Protein AF-A0AAU8JY39-F1 (afdb_monomer_lite)

Organism: NCBI:txid3156397

pLDDT: mean 91.07, std 7.2, range [52.91, 98.31]

Structure (mmCIF, N/CA/C/O backbone):
data_AF-A0AAU8JY39-F1
#
_entry.id   AF-A0AAU8JY39-F1
#
loop_
_atom_site.group_PDB
_atom_site.id
_atom_site.type_symbol
_atom_site.label_atom_id
_atom_site.label_alt_id
_atom_site.label_comp_id
_atom_site.label_asym_id
_atom_site.label_entity_id
_atom_site.label_seq_id
_atom_site.pdbx_PDB_ins_code
_atom_site.Cartn_x
_atom_site.Cartn_y
_atom_site.Cartn_z
_atom_site.occupancy
_atom_site.B_iso_or_equiv
_atom_site.auth_seq_id
_atom_site.auth_comp_id
_atom_site.auth_asym_id
_atom_site.auth_atom_id
_atom_site.pdbx_PDB_model_num
ATOM 1 N N . MET A 1 1 ? -4.883 10.719 -16.777 1.00 65.81 1 MET A N 1
ATOM 2 C CA . MET A 1 1 ? -5.348 9.674 -15.826 1.00 65.81 1 MET A CA 1
ATOM 3 C C . MET A 1 1 ? -4.694 8.407 -16.313 1.00 65.81 1 MET A C 1
ATOM 5 O O . MET A 1 1 ? -4.855 8.162 -17.505 1.00 65.81 1 MET A O 1
ATOM 9 N N . PRO A 1 2 ? -3.955 7.692 -15.456 1.00 85.19 2 PRO A N 1
ATOM 10 C CA . PRO A 1 2 ? -3.196 6.518 -15.873 1.00 85.19 2 PRO A CA 1
ATOM 11 C C . PRO A 1 2 ? -4.102 5.479 -16.537 1.00 85.19 2 PRO A C 1
ATOM 13 O O . PRO A 1 2 ? -5.294 5.390 -16.214 1.00 85.19 2 PRO A O 1
ATOM 16 N N . SER A 1 3 ? -3.555 4.718 -17.485 1.00 91.38 3 SER A N 1
ATOM 17 C CA . SER A 1 3 ? -4.284 3.590 -18.071 1.00 91.38 3 SER A CA 1
ATOM 18 C C . SER A 1 3 ? -4.545 2.487 -17.039 1.00 91.38 3 SER A C 1
ATOM 20 O O . SER A 1 3 ? -3.872 2.390 -16.016 1.00 91.38 3 SER A O 1
ATOM 22 N N . GLU A 1 4 ? -5.501 1.599 -17.324 1.00 90.50 4 GLU A N 1
ATOM 23 C CA . GLU A 1 4 ? -5.785 0.432 -16.471 1.00 90.50 4 GLU A CA 1
ATOM 24 C C . GLU A 1 4 ? -4.560 -0.484 -16.315 1.00 90.50 4 GLU A C 1
ATOM 26 O O . GLU A 1 4 ? -4.334 -1.052 -15.245 1.00 90.50 4 GLU A O 1
ATOM 31 N N . LEU A 1 5 ? -3.737 -0.601 -17.365 1.00 91.75 5 LEU A N 1
ATOM 32 C CA . LEU A 1 5 ? -2.491 -1.360 -17.306 1.00 91.75 5 LEU A CA 1
ATOM 33 C C . LEU A 1 5 ? -1.473 -0.670 -16.395 1.00 91.75 5 LEU A C 1
ATOM 35 O O . LEU A 1 5 ? -0.840 -1.355 -15.596 1.00 91.75 5 LEU A O 1
ATOM 39 N N . ALA A 1 6 ? -1.326 0.655 -16.484 1.00 90.38 6 ALA A N 1
ATOM 40 C CA . ALA A 1 6 ? -0.424 1.404 -15.616 1.00 90.38 6 ALA A CA 1
ATOM 41 C C . ALA A 1 6 ? -0.873 1.352 -14.147 1.00 90.38 6 ALA A C 1
ATOM 43 O O . ALA A 1 6 ? -0.052 1.098 -13.266 1.00 90.38 6 ALA A O 1
ATOM 44 N N . ASP A 1 7 ? -2.174 1.491 -13.882 1.00 88.88 7 ASP A N 1
ATOM 45 C CA . ASP A 1 7 ? -2.741 1.302 -12.543 1.00 88.88 7 ASP A CA 1
ATOM 46 C C . ASP A 1 7 ? -2.503 -0.127 -12.037 1.00 88.88 7 ASP A C 1
ATOM 48 O O . ASP A 1 7 ? -2.058 -0.327 -10.908 1.00 88.88 7 ASP A O 1
ATOM 52 N N . THR A 1 8 ? -2.710 -1.142 -12.877 1.00 90.00 8 THR A N 1
ATOM 53 C CA . THR A 1 8 ? -2.443 -2.535 -12.490 1.00 90.00 8 THR A CA 1
ATOM 54 C C . THR A 1 8 ? -0.964 -2.762 -12.201 1.00 90.00 8 THR A C 1
ATOM 56 O O . THR A 1 8 ? -0.627 -3.362 -11.183 1.00 90.00 8 THR A O 1
ATOM 59 N N . ALA A 1 9 ? -0.070 -2.255 -13.052 1.00 90.31 9 ALA A N 1
ATOM 60 C CA . ALA A 1 9 ? 1.374 -2.353 -12.872 1.00 90.31 9 ALA A CA 1
ATOM 61 C C . ALA A 1 9 ? 1.825 -1.709 -11.559 1.00 90.31 9 ALA A C 1
ATOM 63 O O . ALA A 1 9 ? 2.603 -2.312 -10.819 1.00 90.31 9 ALA A O 1
ATOM 64 N N . ARG A 1 10 ? 1.272 -0.533 -11.236 1.00 87.12 10 ARG A N 1
ATOM 65 C CA . ARG A 1 10 ? 1.530 0.178 -9.983 1.00 87.12 10 ARG A CA 1
ATOM 66 C C . ARG A 1 10 ? 1.262 -0.693 -8.758 1.00 87.12 10 ARG A C 1
ATOM 68 O O . ARG A 1 10 ? 2.073 -0.649 -7.837 1.00 87.12 10 ARG A O 1
ATOM 75 N N . TYR A 1 11 ? 0.172 -1.462 -8.735 1.00 81.81 11 TYR A N 1
ATOM 76 C CA . TYR A 1 11 ? -0.214 -2.278 -7.576 1.00 81.81 11 TYR A CA 1
ATOM 77 C C . TYR A 1 11 ? 0.363 -3.693 -7.586 1.00 81.81 11 TYR A C 1
ATOM 79 O O . TYR A 1 11 ? 0.617 -4.265 -6.528 1.00 81.81 11 TYR A O 1
ATOM 87 N N . ALA A 1 12 ? 0.542 -4.281 -8.765 1.00 86.38 12 ALA A N 1
ATOM 88 C CA . ALA A 1 12 ? 0.786 -5.710 -8.880 1.00 86.38 12 ALA A CA 1
ATOM 89 C C . ALA A 1 12 ? 2.270 -6.085 -8.957 1.00 86.38 12 ALA A C 1
ATOM 91 O O . ALA A 1 12 ? 2.579 -7.254 -8.718 1.00 86.38 12 ALA A O 1
ATOM 92 N N . ALA A 1 13 ? 3.179 -5.151 -9.266 1.00 87.56 13 ALA A N 1
ATOM 93 C CA . ALA A 1 13 ? 4.607 -5.439 -9.402 1.00 87.56 13 ALA A CA 1
ATOM 94 C C . ALA A 1 13 ? 5.514 -4.279 -8.952 1.00 87.56 13 ALA A C 1
ATOM 96 O O . ALA A 1 13 ? 5.225 -3.105 -9.179 1.00 87.56 13 ALA A O 1
ATOM 97 N N . ALA A 1 14 ? 6.674 -4.619 -8.389 1.00 89.38 14 ALA A N 1
ATOM 98 C CA . ALA A 1 14 ? 7.782 -3.688 -8.200 1.00 89.38 14 ALA A CA 1
ATOM 99 C C . ALA A 1 14 ? 8.641 -3.680 -9.475 1.00 89.38 14 ALA A C 1
ATOM 101 O O . ALA A 1 14 ? 9.547 -4.500 -9.627 1.00 89.38 14 ALA A O 1
ATOM 102 N N . LEU A 1 15 ? 8.320 -2.789 -10.419 1.00 91.81 15 LEU A N 1
ATOM 103 C CA . LEU A 1 15 ? 9.005 -2.713 -11.715 1.00 91.81 15 LEU A CA 1
ATOM 104 C C . LEU A 1 15 ? 10.457 -2.238 -11.587 1.00 91.81 15 LEU A C 1
ATOM 106 O O . LEU A 1 15 ? 10.775 -1.386 -10.748 1.00 91.81 15 LEU A O 1
ATOM 110 N N . GLU A 1 16 ? 11.307 -2.749 -12.472 1.00 93.19 16 GLU A N 1
ATOM 111 C CA . GLU A 1 16 ? 12.660 -2.266 -12.748 1.00 93.19 16 GLU A CA 1
ATOM 112 C C . GLU A 1 16 ? 12.687 -1.308 -13.959 1.00 93.19 16 GLU A C 1
ATOM 114 O O . GLU A 1 16 ? 11.785 -1.345 -14.803 1.00 93.19 16 GLU A O 1
ATOM 119 N N . PRO A 1 17 ? 13.723 -0.455 -14.104 1.00 94.69 17 PRO A N 1
ATOM 120 C CA . PRO A 1 17 ? 13.781 0.524 -15.193 1.00 94.69 17 PRO A CA 1
ATOM 121 C C . PRO A 1 17 ? 13.733 -0.108 -16.587 1.00 94.69 17 PRO A C 1
ATOM 123 O O . PRO A 1 17 ? 13.046 0.396 -17.470 1.00 94.69 17 PRO A O 1
ATOM 126 N N . ALA A 1 18 ? 14.432 -1.228 -16.778 1.00 95.44 18 ALA A N 1
ATOM 127 C CA . ALA A 1 18 ? 14.466 -1.929 -18.056 1.00 95.44 18 ALA A CA 1
ATOM 128 C C . ALA A 1 18 ? 13.117 -2.571 -18.416 1.00 95.44 18 ALA A C 1
ATOM 130 O O . ALA A 1 18 ? 12.745 -2.615 -19.585 1.00 95.44 18 ALA A O 1
ATOM 131 N N . GLU A 1 19 ? 12.367 -3.041 -17.417 1.00 96.31 19 GLU A N 1
ATOM 132 C CA . GLU A 1 19 ? 11.025 -3.591 -17.613 1.00 96.31 19 GLU A CA 1
ATOM 133 C C . GLU A 1 19 ? 10.064 -2.490 -18.062 1.00 96.31 19 GLU A C 1
ATOM 135 O O . GLU A 1 19 ? 9.316 -2.672 -19.021 1.00 96.31 19 GLU A O 1
ATOM 140 N N . LEU A 1 20 ? 10.129 -1.324 -17.417 1.00 96.00 20 LEU A N 1
ATOM 141 C CA . LEU A 1 20 ? 9.322 -0.164 -17.778 1.00 96.00 20 LEU A CA 1
ATOM 142 C C . LEU A 1 20 ? 9.659 0.351 -19.189 1.00 96.00 20 LEU A C 1
ATOM 144 O O . LEU A 1 20 ? 8.764 0.559 -20.008 1.00 96.00 20 LEU A O 1
ATOM 148 N N . ALA A 1 21 ? 10.952 0.477 -19.495 1.00 96.94 21 ALA A N 1
ATOM 149 C CA . ALA A 1 21 ? 11.445 0.876 -20.810 1.00 96.94 21 ALA A CA 1
ATOM 150 C C . ALA A 1 21 ? 11.029 -0.100 -21.922 1.00 96.94 21 ALA A C 1
ATOM 152 O O . ALA A 1 21 ? 10.650 0.326 -23.014 1.00 96.94 21 ALA A O 1
ATOM 153 N N . TRP A 1 22 ? 11.064 -1.407 -21.647 1.00 97.38 22 TRP A N 1
ATOM 154 C CA . TRP A 1 22 ? 10.620 -2.423 -22.598 1.00 97.38 22 TRP A CA 1
ATOM 155 C C . TRP A 1 22 ? 9.135 -2.272 -22.936 1.00 97.38 22 TRP A C 1
ATOM 157 O O . TRP A 1 22 ? 8.784 -2.281 -24.112 1.00 97.38 22 TRP A O 1
ATOM 167 N N . ALA A 1 23 ? 8.268 -2.064 -21.941 1.00 97.06 23 ALA A N 1
ATOM 168 C CA . ALA A 1 23 ? 6.835 -1.915 -22.192 1.00 97.06 23 ALA A CA 1
ATOM 169 C C . ALA A 1 23 ? 6.481 -0.660 -22.993 1.00 97.06 23 ALA A C 1
ATOM 171 O O . ALA A 1 23 ? 5.550 -0.702 -23.796 1.00 97.06 23 ALA A O 1
ATOM 172 N N . TYR A 1 24 ? 7.230 0.429 -22.820 1.00 97.56 24 TYR A N 1
ATOM 173 C CA . TYR A 1 24 ? 7.111 1.597 -23.690 1.00 97.56 24 TYR A CA 1
ATOM 174 C C . TYR A 1 24 ? 7.473 1.255 -25.145 1.00 97.56 24 TYR A C 1
ATOM 176 O O . TYR A 1 24 ? 6.699 1.523 -26.063 1.00 97.56 24 TYR A O 1
ATOM 184 N N . LEU A 1 25 ? 8.626 0.610 -25.364 1.00 97.00 25 LEU A N 1
ATOM 185 C CA . LEU A 1 25 ? 9.097 0.249 -26.708 1.00 97.00 25 LEU A CA 1
ATOM 186 C C . LEU A 1 25 ? 8.206 -0.790 -27.405 1.00 97.00 25 LEU A C 1
ATOM 188 O O . LEU A 1 25 ? 8.080 -0.757 -28.629 1.00 97.00 25 LEU A O 1
ATOM 192 N N . ASP A 1 26 ? 7.587 -1.690 -26.641 1.00 95.88 26 ASP A N 1
ATOM 193 C CA . ASP A 1 26 ? 6.619 -2.681 -27.130 1.00 95.88 26 ASP A CA 1
ATOM 194 C C . ASP A 1 26 ? 5.218 -2.072 -27.367 1.00 95.88 26 ASP A C 1
ATOM 196 O O . ASP A 1 26 ? 4.319 -2.728 -27.888 1.00 95.88 26 ASP A O 1
ATOM 200 N N . GLY A 1 27 ? 5.016 -0.795 -27.016 1.00 95.69 27 GLY A N 1
ATOM 201 C CA . GLY A 1 27 ? 3.749 -0.083 -27.195 1.00 95.69 27 GLY A CA 1
ATOM 202 C C . GLY A 1 27 ? 2.665 -0.469 -26.187 1.00 95.69 27 GLY A C 1
ATOM 203 O O . GLY A 1 27 ? 1.489 -0.186 -26.413 1.00 95.69 27 GLY A O 1
ATOM 204 N N . ARG A 1 28 ? 3.043 -1.119 -25.082 1.00 95.44 28 ARG A N 1
ATOM 205 C CA . ARG A 1 28 ? 2.137 -1.463 -23.979 1.00 95.44 28 ARG A CA 1
ATOM 206 C C . ARG A 1 28 ? 1.831 -0.262 -23.093 1.00 95.44 28 ARG A C 1
ATOM 208 O O . ARG A 1 28 ? 0.725 -0.166 -22.575 1.00 95.44 28 ARG A O 1
ATOM 215 N N . LEU A 1 29 ? 2.803 0.628 -22.922 1.00 97.12 29 LEU A N 1
ATOM 216 C CA . LEU A 1 29 ? 2.643 1.899 -22.223 1.00 97.12 29 LEU A CA 1
ATOM 217 C C . LEU A 1 29 ? 2.866 3.053 -23.193 1.00 97.12 29 LEU A C 1
ATOM 219 O O . LEU A 1 29 ? 3.724 2.976 -24.074 1.00 97.12 29 LEU A O 1
ATOM 223 N N . ASP A 1 30 ? 2.129 4.142 -22.999 1.00 97.06 30 ASP A N 1
ATOM 224 C CA . ASP A 1 30 ? 2.464 5.408 -23.637 1.00 97.06 30 ASP A CA 1
ATOM 225 C C . ASP A 1 30 ? 3.521 6.179 -22.823 1.00 97.06 30 ASP A C 1
ATOM 227 O O . ASP A 1 30 ? 4.019 5.718 -21.791 1.00 97.06 30 ASP A O 1
ATOM 231 N N . ALA A 1 31 ? 3.912 7.354 -23.318 1.00 96.62 31 ALA A N 1
ATOM 232 C CA . ALA A 1 31 ? 4.917 8.177 -22.656 1.00 96.62 31 ALA A CA 1
ATOM 233 C C . ALA A 1 31 ? 4.444 8.712 -21.291 1.00 96.62 31 ALA A C 1
ATOM 235 O O . ALA A 1 31 ? 5.253 8.770 -20.367 1.00 96.62 31 ALA A O 1
ATOM 236 N N . GLU A 1 32 ? 3.161 9.073 -21.153 1.00 96.31 32 GLU A N 1
ATOM 237 C CA . GLU A 1 32 ? 2.603 9.618 -19.906 1.00 96.31 32 GLU A CA 1
ATOM 238 C C . GLU A 1 32 ? 2.620 8.544 -18.813 1.00 96.31 32 GLU A C 1
ATOM 240 O O . GLU A 1 32 ? 3.161 8.778 -17.732 1.00 96.31 32 GLU A O 1
ATOM 245 N N . ASP A 1 33 ? 2.119 7.345 -19.117 1.00 96.81 33 ASP A N 1
ATOM 246 C CA . ASP A 1 33 ? 2.111 6.209 -18.195 1.00 96.81 33 ASP A CA 1
ATOM 247 C C . ASP A 1 33 ? 3.532 5.776 -17.811 1.00 96.81 33 ASP A C 1
ATOM 249 O O . ASP A 1 33 ? 3.807 5.487 -16.644 1.00 96.81 33 ASP A O 1
ATOM 253 N N . THR A 1 34 ? 4.457 5.763 -18.776 1.00 97.12 34 THR A N 1
ATOM 254 C CA . THR A 1 34 ? 5.865 5.410 -18.541 1.00 97.12 34 THR A CA 1
ATOM 255 C C . THR A 1 34 ? 6.522 6.398 -17.580 1.00 97.12 34 THR A C 1
ATOM 257 O O . THR A 1 34 ? 7.127 5.993 -16.588 1.00 97.12 34 THR A O 1
ATOM 260 N N . GLN A 1 35 ? 6.381 7.701 -17.830 1.00 96.25 35 GLN A N 1
ATOM 261 C CA . GLN A 1 35 ? 6.953 8.742 -16.972 1.00 96.25 35 GLN A CA 1
ATOM 262 C C . GLN A 1 35 ? 6.311 8.752 -15.586 1.00 96.25 35 GLN A C 1
ATOM 264 O O . GLN A 1 35 ? 7.005 8.904 -14.580 1.00 96.25 35 GLN A O 1
ATOM 269 N N . TRP A 1 36 ? 4.998 8.535 -15.516 1.00 95.00 36 TRP A N 1
ATOM 270 C CA . TRP A 1 36 ? 4.270 8.454 -14.257 1.00 95.00 36 TRP A CA 1
ATOM 271 C C . TRP A 1 36 ? 4.707 7.257 -13.406 1.00 95.00 36 TRP A C 1
ATOM 273 O O . TRP A 1 36 ? 5.005 7.423 -12.223 1.00 95.00 36 TRP A O 1
ATOM 283 N N . LEU A 1 37 ? 4.823 6.063 -13.993 1.00 94.31 37 LEU A N 1
ATOM 284 C CA . LEU A 1 37 ? 5.343 4.889 -13.287 1.00 94.31 37 LEU A CA 1
ATOM 285 C C . LEU A 1 37 ? 6.808 5.079 -12.876 1.00 94.31 37 LEU A C 1
ATOM 287 O O . LEU A 1 37 ? 7.179 4.686 -11.770 1.00 94.31 37 LEU A O 1
ATOM 291 N N . ALA A 1 38 ? 7.633 5.719 -13.709 1.00 94.94 38 ALA A N 1
ATOM 292 C CA . ALA A 1 38 ? 9.016 6.041 -13.361 1.00 94.94 38 ALA A CA 1
ATOM 293 C C . ALA A 1 38 ? 9.098 6.996 -12.159 1.00 94.94 38 ALA A C 1
ATOM 295 O O . ALA A 1 38 ? 9.865 6.739 -11.229 1.00 94.94 38 ALA A O 1
ATOM 296 N N . PHE A 1 39 ? 8.266 8.042 -12.136 1.00 92.94 39 PHE A N 1
ATOM 297 C CA . PHE A 1 39 ? 8.123 8.944 -10.992 1.00 92.94 39 PHE A CA 1
ATOM 298 C C . PHE A 1 39 ? 7.750 8.180 -9.717 1.00 92.94 39 PHE A C 1
ATOM 300 O O . PHE A 1 39 ? 8.424 8.322 -8.696 1.00 92.94 39 PHE A O 1
ATOM 307 N N . LEU A 1 40 ? 6.719 7.331 -9.776 1.00 89.38 40 LEU A N 1
ATOM 308 C CA . LEU A 1 40 ? 6.275 6.554 -8.617 1.00 89.38 40 LEU A CA 1
ATOM 309 C C . LEU A 1 40 ? 7.373 5.616 -8.109 1.00 89.38 40 LEU A C 1
ATOM 311 O O . LEU A 1 40 ? 7.665 5.612 -6.917 1.00 89.38 40 LEU A O 1
ATOM 315 N N . ARG A 1 41 ? 8.046 4.881 -9.001 1.00 91.00 41 ARG A N 1
ATOM 316 C CA . ARG A 1 41 ? 9.151 3.985 -8.620 1.00 91.00 41 ARG A CA 1
ATOM 317 C C . ARG A 1 41 ? 10.346 4.739 -8.048 1.00 91.00 41 ARG A C 1
ATOM 319 O O . ARG A 1 41 ? 11.003 4.237 -7.139 1.00 91.00 41 ARG A O 1
ATOM 326 N N . ARG A 1 42 ? 10.616 5.955 -8.524 1.00 90.12 42 ARG A N 1
ATOM 327 C CA . ARG A 1 42 ? 11.633 6.826 -7.930 1.00 90.12 42 ARG A CA 1
ATOM 328 C C . ARG A 1 42 ? 11.259 7.253 -6.511 1.00 90.12 42 ARG A C 1
ATOM 330 O O . ARG A 1 42 ? 12.133 7.268 -5.648 1.00 90.12 42 ARG A O 1
ATOM 337 N N . CYS A 1 43 ? 9.995 7.609 -6.279 1.00 86.00 43 CYS A N 1
ATOM 338 C CA . CYS A 1 43 ? 9.483 7.926 -4.946 1.00 86.00 43 CYS A CA 1
ATOM 339 C C . CYS A 1 43 ? 9.534 6.717 -4.009 1.00 86.00 43 CYS A C 1
ATOM 341 O O . CYS A 1 43 ? 9.895 6.889 -2.848 1.00 86.00 43 CYS A O 1
ATOM 343 N N . ASP A 1 44 ? 9.228 5.520 -4.514 1.00 84.88 44 ASP A N 1
ATOM 344 C CA . ASP A 1 44 ? 9.363 4.284 -3.746 1.00 84.88 44 ASP A CA 1
ATOM 345 C C . ASP A 1 44 ? 10.819 4.076 -3.312 1.00 84.88 44 ASP A C 1
ATOM 347 O O . ASP A 1 44 ? 11.061 3.758 -2.167 1.00 84.88 44 ASP A O 1
ATOM 351 N N . LEU A 1 45 ? 11.809 4.288 -4.176 1.00 84.94 45 LEU A N 1
ATOM 352 C CA . LEU A 1 45 ? 13.199 3.921 -3.869 1.00 84.94 45 LEU A CA 1
ATOM 353 C C . LEU A 1 45 ? 14.039 5.029 -3.195 1.00 84.94 45 LEU A C 1
ATOM 355 O O . LEU A 1 45 ? 15.215 4.800 -2.921 1.00 84.94 45 LEU A O 1
ATOM 359 N N . ASP A 1 46 ? 13.487 6.233 -2.997 1.00 78.25 46 ASP A N 1
ATOM 360 C CA . ASP A 1 46 ? 14.207 7.464 -2.590 1.00 78.25 46 ASP A CA 1
ATOM 361 C C . ASP A 1 46 ? 15.493 7.737 -3.398 1.00 78.25 46 ASP A C 1
ATOM 363 O O . ASP A 1 46 ? 16.509 8.251 -2.925 1.00 78.25 46 ASP A O 1
ATOM 367 N N . THR A 1 47 ? 15.477 7.392 -4.687 1.00 74.06 47 THR A N 1
ATOM 368 C CA . THR A 1 47 ? 16.631 7.629 -5.558 1.00 74.06 47 THR A CA 1
ATOM 369 C C . THR A 1 47 ? 16.539 9.017 -6.180 1.00 74.06 47 THR A C 1
ATOM 371 O O . THR A 1 47 ? 15.712 9.265 -7.053 1.00 74.06 47 THR A O 1
ATOM 374 N N . VAL A 1 48 ? 17.421 9.939 -5.790 1.00 67.19 48 VAL A N 1
ATOM 375 C CA . VAL A 1 48 ? 17.502 11.280 -6.412 1.00 67.19 48 VAL A CA 1
ATOM 376 C C . VAL A 1 48 ? 18.146 11.271 -7.806 1.00 67.19 48 VAL A C 1
ATOM 378 O O . VAL A 1 48 ? 18.009 12.229 -8.564 1.00 67.19 48 VAL A O 1
ATOM 381 N N . ALA A 1 49 ? 18.837 10.188 -8.162 1.00 63.69 49 ALA A N 1
ATOM 382 C CA . ALA A 1 49 ? 19.473 9.981 -9.456 1.00 63.69 49 ALA A CA 1
ATOM 383 C C . ALA A 1 49 ? 19.374 8.504 -9.853 1.00 63.69 49 ALA A C 1
ATOM 385 O O . ALA A 1 49 ? 19.369 7.627 -8.990 1.00 63.69 49 ALA A O 1
ATOM 386 N N . GLY A 1 50 ? 19.331 8.228 -11.154 1.00 84.94 50 GLY A N 1
ATOM 387 C CA . GLY A 1 50 ? 19.290 6.868 -11.681 1.00 84.94 50 GLY A CA 1
ATOM 388 C C . GLY A 1 50 ? 18.351 6.734 -12.872 1.00 84.94 50 GLY A C 1
ATOM 389 O O . GLY A 1 50 ? 17.784 7.713 -13.355 1.00 84.94 50 GLY A O 1
ATOM 390 N N . ALA A 1 51 ? 18.187 5.499 -13.336 1.00 91.25 51 ALA A N 1
ATOM 391 C CA . ALA A 1 51 ? 17.426 5.195 -14.542 1.00 91.25 51 ALA A CA 1
ATOM 392 C C . ALA A 1 51 ? 15.945 5.621 -14.459 1.00 91.25 51 ALA A C 1
ATOM 394 O O . ALA A 1 51 ? 15.399 6.082 -15.454 1.00 91.25 51 ALA A O 1
ATOM 395 N N . PHE A 1 52 ? 15.307 5.563 -13.282 1.00 93.88 52 PHE A N 1
ATOM 396 C CA . PHE A 1 52 ? 13.938 6.076 -13.122 1.00 93.88 52 PHE A CA 1
ATOM 397 C C . PHE A 1 52 ? 13.853 7.600 -13.266 1.00 93.88 52 PHE A C 1
ATOM 399 O O . PHE A 1 52 ? 12.929 8.093 -13.904 1.00 93.88 52 PHE A O 1
ATOM 406 N N . THR A 1 53 ? 14.835 8.353 -12.755 1.00 93.06 53 THR A N 1
ATOM 407 C CA . THR A 1 53 ? 14.898 9.812 -12.952 1.00 93.06 53 THR A CA 1
ATOM 408 C C . THR A 1 53 ? 15.056 10.170 -14.428 1.00 93.06 53 THR A C 1
ATOM 410 O O . THR A 1 53 ? 14.444 11.138 -14.880 1.00 93.06 53 THR A O 1
ATOM 413 N N . VAL A 1 54 ? 15.871 9.395 -15.162 1.00 93.06 54 VAL A N 1
ATOM 414 C CA . VAL A 1 54 ? 16.054 9.550 -16.614 1.00 93.06 54 VAL A CA 1
ATOM 415 C C . VAL A 1 54 ? 14.722 9.345 -17.326 1.00 93.06 54 VAL A C 1
ATOM 417 O O . VAL A 1 54 ? 14.292 10.237 -18.045 1.00 93.06 54 VAL A O 1
ATOM 420 N N . LEU A 1 55 ? 14.035 8.229 -17.065 1.00 95.25 55 LEU A N 1
ATOM 421 C CA . LEU A 1 55 ? 12.753 7.921 -17.703 1.00 95.25 55 LEU A CA 1
ATOM 422 C C . LEU A 1 55 ? 11.677 8.972 -17.405 1.00 95.25 55 LEU A C 1
ATOM 424 O O . LEU A 1 55 ? 11.021 9.430 -18.333 1.00 95.25 55 LEU A O 1
ATOM 428 N N . GLU A 1 56 ? 11.524 9.390 -16.146 1.00 95.12 56 GLU A N 1
ATOM 429 C CA . GLU A 1 56 ? 10.519 10.381 -15.731 1.00 95.12 56 GLU A CA 1
ATOM 430 C C . GLU A 1 56 ? 10.649 11.717 -16.472 1.00 95.12 56 GLU A C 1
ATOM 432 O O . GLU A 1 56 ? 9.647 12.291 -16.889 1.00 95.12 56 GLU A O 1
ATOM 437 N N . HIS A 1 57 ? 11.874 12.220 -16.632 1.00 93.75 57 HIS A N 1
ATOM 438 C CA . HIS A 1 57 ? 12.129 13.552 -17.191 1.00 93.75 57 HIS A CA 1
ATOM 439 C C . HIS A 1 57 ? 12.612 13.510 -18.646 1.00 93.75 57 HIS A C 1
ATOM 441 O O . HIS A 1 57 ? 13.084 14.525 -19.161 1.00 93.75 57 HIS A O 1
ATOM 447 N N . SER A 1 58 ? 12.549 12.350 -19.306 1.00 93.94 58 SER A N 1
ATOM 448 C CA . SER A 1 58 ? 13.128 12.193 -20.636 1.00 93.94 58 SER A CA 1
ATOM 449 C C . SER A 1 58 ? 12.375 13.003 -21.693 1.00 93.94 58 SER A C 1
ATOM 451 O O . SER A 1 58 ? 11.179 12.816 -21.914 1.00 93.94 58 SER A O 1
ATOM 453 N N . GLU A 1 59 ? 13.110 13.843 -22.423 1.00 94.31 59 GLU A N 1
ATOM 454 C CA . GLU A 1 59 ? 12.647 14.469 -23.670 1.00 94.31 59 GLU A CA 1
ATOM 455 C C . GLU A 1 59 ? 12.902 13.572 -24.899 1.00 94.31 59 GLU A C 1
ATOM 457 O O . GLU A 1 59 ? 12.454 13.877 -26.005 1.00 94.31 59 GLU A O 1
ATOM 462 N N . ARG A 1 60 ? 13.642 12.468 -24.722 1.00 95.69 60 ARG A N 1
ATOM 463 C CA . ARG A 1 60 ? 14.082 11.532 -25.772 1.00 95.69 60 ARG A CA 1
ATOM 464 C C . ARG A 1 60 ? 13.788 10.087 -25.362 1.00 95.69 60 ARG A C 1
ATOM 466 O O . ARG A 1 60 ? 14.639 9.212 -25.507 1.00 95.69 60 ARG A O 1
ATOM 473 N N . LEU A 1 61 ? 12.572 9.849 -24.870 1.00 95.69 61 LEU A N 1
ATOM 474 C CA . LEU A 1 61 ? 12.183 8.611 -24.183 1.00 95.69 61 LEU A CA 1
ATOM 475 C C . LEU A 1 61 ? 12.489 7.343 -24.997 1.00 95.69 61 LEU A C 1
ATOM 477 O O . LEU A 1 61 ? 13.001 6.367 -24.468 1.00 95.69 61 LEU A O 1
ATOM 481 N N . ASP A 1 62 ? 12.268 7.393 -26.308 1.00 97.06 62 ASP A N 1
ATOM 482 C CA . ASP A 1 62 ? 12.666 6.370 -27.279 1.00 97.06 62 ASP A CA 1
ATOM 483 C C . ASP A 1 62 ? 14.133 5.917 -27.180 1.00 97.06 62 ASP A C 1
ATOM 485 O O . ASP A 1 62 ? 14.440 4.734 -27.318 1.00 97.06 62 ASP A O 1
ATOM 489 N N . GLU A 1 63 ? 15.066 6.854 -27.037 1.00 96.94 63 GLU A N 1
ATOM 490 C CA . GLU A 1 63 ? 16.499 6.559 -26.995 1.00 96.94 63 GLU A CA 1
ATOM 491 C C . GLU A 1 63 ? 16.914 6.040 -25.626 1.00 96.94 63 GLU A C 1
ATOM 493 O O . GLU A 1 63 ? 17.566 4.999 -25.551 1.00 96.94 63 GLU A O 1
ATOM 498 N N . ASP A 1 64 ? 16.449 6.700 -24.567 1.00 96.25 64 ASP A N 1
ATOM 499 C CA . ASP A 1 64 ? 16.737 6.306 -23.189 1.00 96.25 64 ASP A CA 1
ATOM 500 C C . ASP A 1 64 ? 16.193 4.896 -22.897 1.00 96.25 64 ASP A C 1
ATOM 502 O O . ASP A 1 64 ? 16.876 4.062 -22.300 1.00 96.25 64 ASP A O 1
ATOM 506 N N . CYS A 1 65 ? 14.996 4.568 -23.398 1.00 96.62 65 CYS A N 1
ATOM 507 C CA . CYS A 1 65 ? 14.433 3.225 -23.273 1.00 96.62 65 CYS A CA 1
ATOM 508 C C . CYS A 1 65 ? 15.253 2.168 -24.033 1.00 96.62 65 CYS A C 1
ATOM 510 O O . CYS A 1 65 ? 15.402 1.042 -23.551 1.00 96.62 65 CYS A O 1
ATOM 512 N N . ARG A 1 66 ? 15.808 2.498 -25.211 1.00 96.12 66 ARG A N 1
ATOM 513 C CA . ARG A 1 66 ? 16.670 1.565 -25.968 1.00 96.12 66 ARG A CA 1
ATOM 514 C C . ARG A 1 66 ? 17.988 1.311 -25.248 1.00 96.12 66 ARG A C 1
ATOM 516 O O . ARG A 1 66 ? 18.475 0.186 -25.274 1.00 96.12 66 ARG A O 1
ATOM 523 N N . GLU A 1 67 ? 18.549 2.326 -24.599 1.00 94.75 67 GLU A N 1
ATOM 524 C CA . GLU A 1 67 ? 19.762 2.173 -23.796 1.00 94.75 67 GLU A CA 1
ATOM 525 C C . GLU A 1 67 ? 19.511 1.267 -22.585 1.00 94.75 67 GLU A C 1
ATOM 527 O O . GLU A 1 67 ? 20.249 0.309 -22.361 1.00 94.75 67 GLU A O 1
ATOM 532 N N . LEU A 1 68 ? 18.414 1.496 -21.857 1.00 93.69 68 LEU A N 1
ATOM 533 C CA . LEU A 1 68 ? 18.070 0.718 -20.662 1.00 93.69 68 LEU A CA 1
ATOM 534 C C . LEU A 1 68 ? 17.709 -0.743 -20.948 1.00 93.69 68 LEU A C 1
ATOM 536 O O . LEU A 1 68 ? 17.806 -1.584 -20.056 1.00 93.69 68 LEU A O 1
ATOM 540 N N . THR A 1 69 ? 17.293 -1.057 -22.173 1.00 94.31 69 THR A N 1
ATOM 541 C CA . THR A 1 69 ? 16.923 -2.422 -22.574 1.00 94.31 69 THR A CA 1
ATOM 542 C C . THR A 1 69 ? 18.056 -3.191 -23.250 1.00 94.31 69 THR A C 1
ATOM 544 O O . THR A 1 69 ? 17.917 -4.397 -23.436 1.00 94.31 69 THR A O 1
ATOM 547 N N . ALA A 1 70 ? 19.186 -2.547 -23.573 1.00 91.12 70 ALA A N 1
ATOM 548 C CA . ALA A 1 70 ? 20.266 -3.146 -24.363 1.00 91.12 70 ALA A CA 1
ATOM 549 C C . ALA A 1 70 ? 20.832 -4.450 -23.767 1.00 91.12 70 ALA A C 1
ATOM 551 O O . ALA A 1 70 ? 21.086 -5.398 -24.508 1.00 91.12 70 ALA A O 1
ATOM 552 N N . ASP A 1 71 ? 20.966 -4.510 -22.438 1.00 85.38 71 ASP A N 1
ATOM 553 C CA . ASP A 1 71 ? 21.488 -5.670 -21.698 1.00 85.38 71 ASP A CA 1
ATOM 554 C C . ASP A 1 71 ? 20.426 -6.325 -20.791 1.00 85.38 71 ASP A C 1
ATOM 556 O O . ASP A 1 71 ? 20.734 -7.165 -19.938 1.00 85.38 71 ASP A O 1
ATOM 560 N N . ALA A 1 72 ? 19.157 -5.938 -20.940 1.00 86.62 72 ALA A N 1
ATOM 561 C CA . ALA A 1 72 ? 18.074 -6.427 -20.098 1.00 86.62 72 ALA A CA 1
ATOM 562 C C . ALA A 1 72 ? 17.622 -7.830 -20.518 1.00 86.62 72 ALA A C 1
ATOM 564 O O . ALA A 1 72 ? 17.478 -8.130 -21.702 1.00 86.62 72 ALA A O 1
ATOM 565 N N . HIS A 1 73 ? 17.354 -8.694 -19.538 1.00 84.50 73 HIS A N 1
ATOM 566 C CA . HIS A 1 73 ? 16.954 -10.078 -19.782 1.00 84.50 73 HIS A CA 1
ATOM 567 C C . HIS A 1 73 ? 15.588 -10.364 -19.160 1.00 84.50 73 HIS A C 1
ATOM 569 O O . HIS A 1 73 ? 15.380 -10.133 -17.974 1.00 84.50 73 HIS A O 1
ATOM 575 N N . GLY A 1 74 ? 14.676 -10.913 -19.964 1.00 85.38 74 GLY A N 1
ATOM 576 C CA . GLY A 1 74 ? 13.345 -11.336 -19.526 1.00 85.38 74 GLY A CA 1
ATOM 577 C C . GLY A 1 74 ? 12.366 -10.239 -19.071 1.00 85.38 74 GLY A C 1
ATOM 578 O O . GLY A 1 74 ? 11.536 -10.561 -18.216 1.00 85.38 74 GLY A O 1
ATOM 579 N N . PRO A 1 75 ? 12.410 -8.982 -19.575 1.00 87.06 75 PRO A N 1
ATOM 580 C CA . PRO A 1 75 ? 11.448 -7.961 -19.152 1.00 87.06 75 PRO A CA 1
ATOM 581 C C . PRO A 1 75 ? 9.999 -8.338 -19.503 1.00 87.06 75 PRO A C 1
ATOM 583 O O . PRO A 1 75 ? 9.071 -7.929 -18.818 1.00 87.06 75 PRO A O 1
ATOM 586 N N . ASP A 1 76 ? 9.787 -9.183 -20.511 1.00 91.56 76 ASP A N 1
ATOM 587 C CA . ASP A 1 76 ? 8.480 -9.711 -20.912 1.00 91.56 76 ASP A CA 1
ATOM 588 C C . ASP A 1 76 ? 7.789 -10.543 -19.817 1.00 91.56 76 ASP A C 1
ATOM 590 O O . ASP A 1 76 ? 6.559 -10.652 -19.797 1.00 91.56 76 ASP A O 1
ATOM 594 N N . ARG A 1 77 ? 8.550 -11.113 -18.872 1.00 94.94 77 ARG A N 1
ATOM 595 C CA . ARG A 1 77 ? 8.010 -12.002 -17.831 1.00 94.94 77 ARG A CA 1
ATOM 596 C C . ARG A 1 77 ? 7.133 -11.260 -16.827 1.00 94.94 77 ARG A C 1
ATOM 598 O O . ARG A 1 77 ? 6.039 -11.740 -16.523 1.00 94.94 77 ARG A O 1
ATOM 605 N N . VAL A 1 78 ? 7.573 -10.094 -16.339 1.00 95.31 78 VAL A N 1
ATOM 606 C CA . VAL A 1 78 ? 6.751 -9.281 -15.426 1.00 95.31 78 VAL A CA 1
ATOM 607 C C . VAL A 1 78 ? 5.493 -8.792 -16.132 1.00 95.31 78 VAL A C 1
ATOM 609 O O . VAL A 1 78 ? 4.406 -8.834 -15.564 1.00 95.31 78 VAL A O 1
ATOM 612 N N . TRP A 1 79 ? 5.608 -8.431 -17.407 1.00 95.19 79 TRP A N 1
ATOM 613 C CA . TRP A 1 79 ? 4.485 -7.939 -18.192 1.00 95.19 79 TRP A CA 1
ATOM 614 C C . TRP A 1 79 ? 3.474 -9.033 -18.551 1.00 95.19 79 TRP A C 1
ATOM 616 O O . TRP A 1 79 ? 2.273 -8.776 -18.524 1.00 95.19 79 TRP A O 1
ATOM 626 N N . THR A 1 80 ? 3.928 -10.272 -18.755 1.00 94.62 80 THR A N 1
ATOM 627 C CA . THR A 1 80 ? 3.049 -11.451 -18.848 1.00 94.62 80 THR A CA 1
ATOM 628 C C . THR A 1 80 ? 2.274 -11.666 -17.547 1.00 94.62 80 THR A C 1
ATOM 630 O O . THR A 1 80 ? 1.066 -11.883 -17.563 1.00 94.62 80 THR A O 1
ATOM 633 N N . TYR A 1 81 ? 2.944 -11.557 -16.397 1.00 95.06 81 TYR A N 1
ATOM 634 C CA . TYR A 1 81 ? 2.271 -11.640 -15.101 1.00 95.06 81 TYR A CA 1
ATOM 635 C C . TYR A 1 81 ? 1.258 -10.497 -14.894 1.00 95.06 81 TYR A C 1
ATOM 637 O O . TYR A 1 81 ? 0.177 -10.724 -14.354 1.00 95.06 81 TYR A O 1
ATOM 645 N N . LEU A 1 82 ? 1.555 -9.283 -15.363 1.00 94.69 82 LEU A N 1
ATOM 646 C CA . LEU A 1 82 ? 0.613 -8.162 -15.314 1.00 94.69 82 LEU A CA 1
ATOM 647 C C . LEU A 1 82 ? -0.617 -8.383 -16.212 1.00 94.69 82 LEU A C 1
ATOM 649 O O . LEU A 1 82 ? -1.7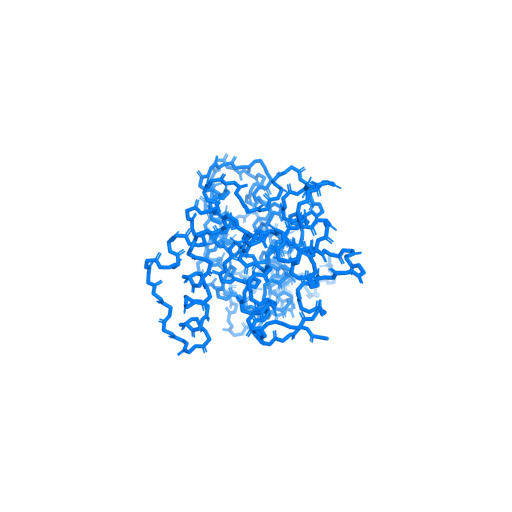23 -8.012 -15.819 1.00 94.69 82 LEU A O 1
ATOM 653 N N . ASP A 1 83 ? -0.471 -9.054 -17.358 1.00 93.94 83 ASP A N 1
ATOM 654 C CA . ASP A 1 83 ? -1.618 -9.485 -18.173 1.00 93.94 83 ASP A CA 1
ATOM 655 C C . ASP A 1 83 ? -2.483 -10.517 -17.436 1.00 93.94 83 ASP A C 1
ATOM 657 O O . ASP A 1 83 ? -3.718 -10.443 -17.441 1.00 93.94 83 ASP A O 1
ATOM 661 N N . ASP A 1 84 ? -1.851 -11.461 -16.739 1.00 93.81 84 ASP A N 1
ATOM 662 C CA . ASP A 1 84 ? -2.561 -12.416 -15.891 1.00 93.81 84 ASP A CA 1
ATOM 663 C C . ASP A 1 84 ? -3.341 -11.698 -14.772 1.00 93.81 84 ASP A C 1
ATOM 665 O O . ASP A 1 84 ? -4.486 -12.064 -14.491 1.00 93.81 84 ASP A O 1
ATOM 669 N N . CYS A 1 85 ? -2.772 -10.646 -14.170 1.00 91.19 85 CYS A N 1
ATOM 670 C CA . CYS A 1 85 ? -3.460 -9.791 -13.196 1.00 91.19 85 CYS A CA 1
ATOM 671 C C . CYS A 1 85 ? -4.699 -9.119 -13.801 1.00 91.19 85 CYS A C 1
ATOM 673 O O . CYS A 1 85 ? -5.785 -9.236 -13.232 1.00 91.19 85 CYS A O 1
ATOM 675 N N . LEU A 1 86 ? -4.560 -8.484 -14.970 1.00 90.12 86 LEU A N 1
ATOM 676 C CA . LEU A 1 86 ? -5.670 -7.829 -15.675 1.00 90.12 86 LEU A CA 1
ATOM 677 C C . LEU A 1 86 ? -6.803 -8.804 -16.014 1.00 90.12 86 LEU A C 1
ATOM 679 O O . LEU A 1 86 ? -7.981 -8.465 -15.938 1.00 90.12 86 LEU A O 1
ATOM 683 N N . THR A 1 87 ? -6.465 -10.048 -16.355 1.00 91.25 87 THR A N 1
ATOM 684 C CA . THR A 1 87 ? -7.463 -11.087 -16.655 1.00 91.25 87 THR A CA 1
ATOM 685 C C . THR A 1 87 ? -7.985 -11.822 -15.413 1.00 91.25 87 THR A C 1
ATOM 687 O O . THR A 1 87 ? -8.760 -12.778 -15.543 1.00 91.25 87 THR A O 1
ATOM 690 N N . GLY A 1 88 ? -7.581 -11.393 -14.211 1.00 88.12 88 GLY A N 1
ATOM 691 C CA . GLY A 1 88 ? -8.019 -11.946 -12.930 1.00 88.12 88 GLY A CA 1
ATOM 692 C C . GLY A 1 88 ? -7.468 -13.341 -12.620 1.00 88.12 88 GLY A C 1
ATOM 693 O O . GLY A 1 88 ? -8.058 -14.070 -11.821 1.00 88.12 88 GLY A O 1
ATOM 694 N N . ARG A 1 89 ? -6.370 -13.751 -13.264 1.00 90.00 89 ARG A N 1
ATOM 695 C CA . ARG A 1 89 ? -5.730 -15.067 -13.094 1.00 90.00 89 ARG A CA 1
ATOM 696 C C . ARG A 1 89 ? -4.216 -14.966 -12.841 1.00 90.00 89 ARG A C 1
ATOM 698 O O . ARG A 1 89 ? -3.468 -15.708 -13.472 1.00 90.00 89 ARG A O 1
ATOM 705 N N . PRO A 1 90 ? -3.755 -14.110 -11.907 1.00 90.44 90 PRO A N 1
ATOM 706 C CA . PRO A 1 90 ? -2.331 -13.920 -11.643 1.00 90.44 90 PRO A CA 1
ATOM 707 C C . PRO A 1 90 ? -1.646 -15.230 -11.247 1.00 90.44 90 PRO A C 1
ATOM 709 O O . PRO A 1 90 ? -2.130 -15.966 -10.378 1.00 90.44 90 PRO A O 1
ATOM 712 N N . SER A 1 91 ? -0.490 -15.512 -11.850 1.00 93.38 91 SER A N 1
ATOM 713 C CA . SER A 1 91 ? 0.319 -16.660 -11.449 1.00 93.38 91 SER A CA 1
ATOM 714 C C . SER A 1 91 ? 0.907 -16.450 -10.046 1.00 93.38 91 SER A C 1
ATOM 716 O O . SER A 1 91 ? 1.424 -15.385 -9.704 1.00 93.38 91 SER A O 1
ATOM 718 N N . ALA A 1 92 ? 0.845 -17.488 -9.206 1.00 90.19 92 ALA A N 1
ATOM 719 C CA . ALA A 1 92 ? 1.415 -17.433 -7.856 1.00 90.19 92 ALA A CA 1
ATOM 720 C C . ALA A 1 92 ? 2.945 -17.271 -7.878 1.00 90.19 92 ALA A C 1
ATOM 722 O O . ALA A 1 92 ? 3.518 -16.678 -6.967 1.00 90.19 92 ALA A O 1
ATOM 723 N N . GLU A 1 93 ? 3.599 -17.799 -8.916 1.00 93.06 93 GLU A N 1
ATOM 724 C CA . GLU A 1 93 ? 5.034 -17.634 -9.147 1.00 93.06 93 GLU A CA 1
ATOM 725 C C . GLU A 1 93 ? 5.378 -16.184 -9.497 1.00 93.06 93 GLU A C 1
ATOM 727 O O . GLU A 1 93 ? 6.217 -15.603 -8.816 1.00 93.06 93 GLU 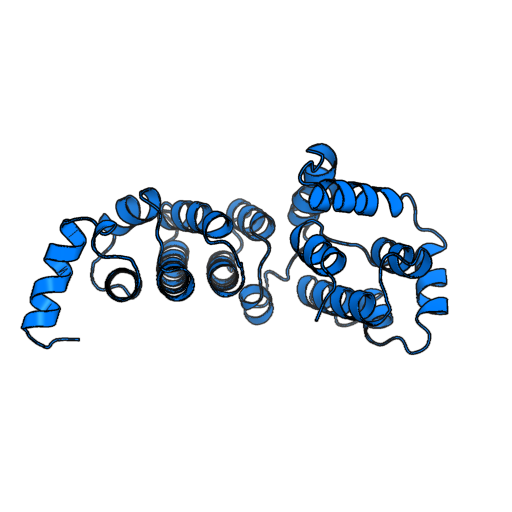A O 1
ATOM 732 N N . GLY A 1 94 ? 4.663 -15.568 -10.447 1.00 92.00 94 GLY A N 1
ATOM 733 C CA . GLY A 1 94 ? 4.866 -14.164 -10.810 1.00 92.00 94 GLY A CA 1
ATOM 734 C C . GLY A 1 94 ? 4.594 -13.213 -9.646 1.00 92.00 94 GLY A C 1
ATOM 735 O O . GLY A 1 94 ? 5.397 -12.321 -9.389 1.00 92.00 94 GLY A O 1
ATOM 736 N N . ARG A 1 95 ? 3.533 -13.457 -8.858 1.00 89.94 95 ARG A N 1
ATOM 737 C CA . ARG A 1 95 ? 3.272 -12.671 -7.638 1.00 89.94 95 ARG A CA 1
ATOM 738 C C . ARG A 1 95 ? 4.424 -12.782 -6.647 1.00 89.94 95 ARG A C 1
ATOM 740 O O . ARG A 1 95 ? 4.807 -11.790 -6.033 1.00 89.94 95 ARG A O 1
ATOM 747 N N . ARG A 1 96 ? 4.963 -13.988 -6.459 1.00 89.75 96 ARG A N 1
ATOM 748 C CA . ARG A 1 96 ? 6.089 -14.185 -5.549 1.00 89.75 96 ARG A CA 1
ATOM 749 C C . ARG A 1 96 ? 7.333 -13.459 -6.043 1.00 89.75 96 ARG A C 1
ATOM 751 O O . ARG A 1 96 ? 7.890 -12.689 -5.281 1.00 89.75 96 ARG A O 1
ATOM 758 N N . GLU A 1 97 ? 7.705 -13.631 -7.302 1.00 92.56 97 GLU A N 1
ATOM 759 C CA . GLU A 1 97 ? 8.921 -13.037 -7.855 1.00 92.56 97 GLU A CA 1
ATOM 760 C C . GLU A 1 97 ? 8.849 -11.505 -7.937 1.00 92.56 97 GLU A C 1
ATOM 762 O O . GLU A 1 97 ? 9.700 -10.809 -7.388 1.00 92.56 97 GLU A O 1
ATOM 767 N N . PHE A 1 98 ? 7.826 -10.964 -8.602 1.00 91.88 98 PHE A N 1
ATOM 768 C CA . PHE A 1 98 ? 7.810 -9.551 -8.997 1.00 91.88 98 PHE A CA 1
ATOM 769 C C . PHE A 1 98 ? 7.242 -8.612 -7.937 1.00 91.88 98 PHE A C 1
ATOM 771 O O . PHE A 1 98 ? 7.439 -7.400 -8.029 1.00 91.88 98 PHE A O 1
ATOM 778 N N . LEU A 1 99 ? 6.542 -9.152 -6.939 1.00 85.00 99 LEU A N 1
ATOM 779 C CA . LEU A 1 99 ? 5.984 -8.365 -5.845 1.00 85.00 99 LEU A CA 1
ATOM 780 C C . LEU A 1 99 ? 6.625 -8.748 -4.513 1.00 85.00 99 LEU A C 1
ATOM 782 O O . LEU A 1 99 ? 7.279 -7.914 -3.894 1.00 85.00 99 LEU A O 1
ATOM 786 N N . LEU A 1 100 ? 6.482 -10.004 -4.078 1.00 85.31 100 LEU A N 1
ATOM 787 C CA . LEU A 1 100 ? 6.877 -10.400 -2.720 1.00 85.31 100 LEU A CA 1
ATOM 788 C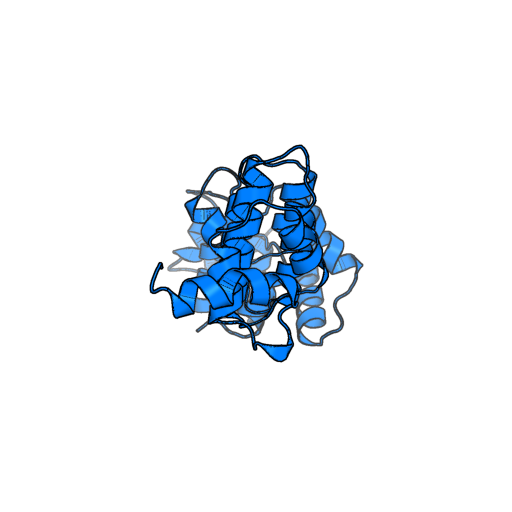 C . LEU A 1 100 ? 8.399 -10.419 -2.518 1.00 85.31 100 LEU A C 1
ATOM 790 O O . LEU A 1 100 ? 8.895 -9.808 -1.573 1.00 85.31 100 LEU A O 1
ATOM 794 N N . ASP A 1 101 ? 9.145 -11.085 -3.397 1.00 88.94 101 ASP A N 1
ATOM 795 C CA . ASP A 1 101 ? 10.594 -11.254 -3.268 1.00 88.94 101 ASP A CA 1
ATOM 796 C C . ASP A 1 101 ? 11.313 -9.910 -3.456 1.00 88.94 101 ASP A C 1
ATOM 798 O O . ASP A 1 101 ? 12.230 -9.578 -2.703 1.00 88.94 101 ASP A O 1
ATOM 802 N N . ARG A 1 102 ? 10.846 -9.080 -4.398 1.00 88.62 102 ARG A N 1
ATOM 803 C CA . ARG A 1 102 ? 11.355 -7.713 -4.602 1.00 88.62 102 ARG A CA 1
ATOM 804 C C . ARG A 1 102 ? 11.065 -6.793 -3.414 1.00 88.62 102 ARG A C 1
ATOM 806 O O . ARG A 1 102 ? 11.965 -6.071 -2.979 1.00 88.62 102 ARG A O 1
ATOM 813 N N . ALA A 1 103 ? 9.862 -6.851 -2.840 1.00 80.81 103 ALA A N 1
ATOM 814 C CA . ALA A 1 103 ? 9.536 -6.114 -1.618 1.00 80.81 103 ALA A CA 1
ATOM 815 C C . ALA A 1 103 ? 10.400 -6.569 -0.428 1.00 80.81 103 ALA A C 1
ATOM 817 O O . ALA A 1 103 ? 10.893 -5.743 0.344 1.00 80.81 103 ALA A O 1
ATOM 818 N N . ALA A 1 104 ? 10.630 -7.878 -0.296 1.00 79.75 104 ALA A N 1
ATOM 819 C CA . ALA A 1 104 ? 11.505 -8.441 0.729 1.00 79.75 104 ALA A CA 1
ATOM 820 C C . ALA A 1 104 ? 12.972 -8.017 0.546 1.00 79.75 104 ALA A C 1
ATOM 822 O O . ALA A 1 104 ? 13.669 -7.794 1.535 1.00 79.75 104 ALA A O 1
ATOM 823 N N . ALA A 1 105 ? 13.425 -7.853 -0.699 1.00 83.12 105 ALA A N 1
ATOM 824 C CA . ALA A 1 105 ? 14.762 -7.375 -1.042 1.00 83.12 105 ALA A CA 1
ATOM 825 C C . ALA A 1 105 ? 14.952 -5.854 -0.868 1.00 83.12 105 ALA A C 1
ATOM 827 O O . ALA A 1 105 ? 16.050 -5.354 -1.105 1.00 83.12 105 ALA A O 1
ATOM 828 N N . GLY A 1 106 ? 13.913 -5.111 -0.466 1.00 76.38 106 GLY A N 1
ATOM 829 C CA . GLY A 1 106 ? 13.992 -3.656 -0.305 1.00 76.38 106 GLY A CA 1
ATOM 830 C C . GLY A 1 106 ? 13.970 -2.887 -1.627 1.00 76.38 106 GLY A C 1
ATOM 831 O O . GLY A 1 106 ? 14.336 -1.721 -1.657 1.00 76.38 106 GLY A O 1
ATOM 832 N N . LEU A 1 107 ? 13.510 -3.514 -2.713 1.00 83.69 107 LEU A N 1
ATOM 833 C CA . LEU A 1 107 ? 13.259 -2.846 -3.997 1.00 83.69 107 LEU A CA 1
ATOM 834 C C . LEU A 1 107 ? 11.868 -2.179 -4.032 1.00 83.69 107 LEU A C 1
ATOM 836 O O . LEU A 1 107 ? 11.349 -1.863 -5.104 1.00 83.69 107 LEU A O 1
ATOM 840 N N . GLY A 1 108 ? 11.246 -2.022 -2.863 1.00 76.50 108 GLY A N 1
ATOM 841 C CA . GLY A 1 108 ? 9.963 -1.361 -2.641 1.00 76.50 108 GLY A CA 1
ATOM 842 C C . GLY A 1 108 ? 10.148 0.059 -2.105 1.00 76.50 108 GLY A C 1
ATOM 843 O O . GLY A 1 108 ? 11.065 0.756 -2.518 1.00 76.50 108 GLY A O 1
ATOM 844 N N . MET A 1 109 ? 9.274 0.469 -1.194 1.00 79.44 109 MET A N 1
ATOM 845 C CA . MET A 1 109 ? 9.205 1.811 -0.617 1.00 79.44 109 MET A CA 1
ATOM 846 C C . MET A 1 109 ? 10.392 2.198 0.270 1.00 79.44 109 MET A C 1
ATOM 848 O O . MET A 1 109 ? 11.045 1.356 0.888 1.00 79.44 109 MET A O 1
ATOM 852 N N . ASP A 1 110 ? 10.580 3.509 0.415 1.00 80.56 110 ASP A N 1
ATOM 853 C CA . ASP A 1 110 ? 11.558 4.122 1.290 1.00 80.56 110 ASP A CA 1
ATOM 854 C C . ASP A 1 110 ? 11.010 4.145 2.713 1.00 80.56 110 ASP A C 1
ATOM 856 O O . ASP A 1 110 ? 10.249 5.024 3.129 1.00 80.56 110 ASP A O 1
ATOM 860 N N . TRP A 1 111 ? 11.447 3.152 3.480 1.00 81.81 111 TRP A N 1
ATOM 861 C CA . TRP A 1 111 ? 11.080 2.958 4.878 1.00 81.81 111 TRP A CA 1
ATOM 862 C C . TRP A 1 111 ? 11.676 3.996 5.833 1.00 81.81 111 TRP A C 1
ATOM 864 O O . TRP A 1 111 ? 11.385 3.947 7.029 1.00 81.81 111 TRP A O 1
ATOM 874 N N . SER A 1 112 ? 12.477 4.943 5.335 1.00 80.56 112 SER A N 1
ATOM 875 C CA . SER A 1 112 ? 13.029 6.050 6.119 1.00 80.56 112 SER A CA 1
ATOM 876 C C . SER A 1 112 ? 12.249 7.365 5.972 1.00 80.56 112 SER A C 1
ATOM 878 O O . SER A 1 112 ? 12.387 8.253 6.818 1.00 80.56 112 SER A O 1
ATOM 880 N N . SER A 1 113 ? 11.377 7.482 4.963 1.00 82.31 113 SER A N 1
ATOM 881 C CA . SER A 1 113 ? 10.637 8.708 4.648 1.00 82.31 113 SER A CA 1
ATOM 882 C C . SER A 1 113 ? 9.157 8.605 4.997 1.00 82.31 113 SER A C 1
ATOM 884 O O . SER A 1 113 ? 8.362 7.983 4.297 1.00 82.31 113 SER A O 1
ATOM 886 N N . THR A 1 114 ? 8.730 9.330 6.033 1.00 81.38 114 THR A N 1
ATOM 887 C CA . THR A 1 114 ? 7.305 9.464 6.385 1.00 81.38 114 THR A CA 1
ATOM 888 C C . THR A 1 114 ? 6.451 9.913 5.195 1.00 81.38 114 THR A C 1
ATOM 890 O O . THR A 1 114 ? 5.338 9.426 5.028 1.00 81.38 114 THR A O 1
ATOM 893 N N . SER A 1 115 ? 6.943 10.830 4.355 1.00 79.25 115 SER A N 1
ATOM 894 C CA . SER A 1 115 ? 6.193 11.295 3.180 1.00 79.25 115 SER A CA 1
ATOM 895 C C . SER A 1 115 ? 6.015 10.212 2.121 1.00 79.25 115 SER A C 1
ATOM 897 O O . SER A 1 115 ? 4.934 10.136 1.541 1.00 79.25 115 SER A O 1
ATOM 899 N N . ALA A 1 116 ? 7.031 9.372 1.897 1.00 78.38 116 ALA A N 1
ATOM 900 C CA . ALA A 1 116 ? 6.918 8.234 0.988 1.00 78.38 116 ALA A CA 1
ATOM 901 C C . ALA A 1 116 ? 5.914 7.212 1.541 1.00 78.38 116 ALA A C 1
ATOM 903 O O . ALA A 1 116 ? 4.993 6.796 0.842 1.00 78.38 116 ALA A O 1
ATOM 904 N N . LEU A 1 117 ? 6.010 6.911 2.839 1.00 85.31 117 LEU A N 1
ATOM 905 C CA . LEU A 1 117 ? 5.142 5.941 3.504 1.00 85.31 117 LEU A CA 1
ATOM 906 C C . LEU A 1 117 ? 3.682 6.393 3.635 1.00 85.31 117 LEU A C 1
ATOM 908 O O . LEU A 1 117 ? 2.774 5.573 3.675 1.00 85.31 117 LEU A O 1
ATOM 912 N N . MET A 1 118 ? 3.410 7.697 3.662 1.00 85.00 118 MET A N 1
ATOM 913 C CA . MET A 1 118 ? 2.030 8.195 3.599 1.00 85.00 118 MET A CA 1
ATOM 914 C C . MET A 1 118 ? 1.405 8.041 2.203 1.00 85.00 118 MET A C 1
ATOM 916 O O . MET A 1 118 ? 0.183 8.098 2.082 1.00 85.00 118 MET A O 1
ATOM 920 N N . GLY A 1 119 ? 2.225 7.841 1.166 1.00 79.06 119 GLY A N 1
ATOM 921 C CA . GLY A 1 119 ? 1.797 7.504 -0.191 1.00 79.06 119 GLY A CA 1
ATOM 922 C C . GLY A 1 119 ? 1.685 5.999 -0.455 1.00 79.06 119 GLY A C 1
ATOM 923 O O . GLY A 1 119 ? 1.216 5.626 -1.527 1.00 79.06 119 GLY A O 1
ATOM 924 N N . THR A 1 120 ? 2.086 5.153 0.504 1.00 83.56 120 THR A N 1
ATOM 925 C CA . THR A 1 120 ? 2.057 3.691 0.397 1.00 83.56 120 THR A CA 1
ATOM 926 C C . THR A 1 120 ? 0.692 3.196 -0.006 1.00 83.56 120 THR A C 1
ATOM 928 O O . THR A 1 120 ? -0.266 3.486 0.693 1.00 83.56 120 THR A O 1
ATOM 931 N N . ASP A 1 121 ? 0.612 2.372 -1.041 1.00 84.12 121 ASP A N 1
ATOM 932 C CA . ASP A 1 121 ? -0.640 1.777 -1.499 1.00 84.12 121 ASP A CA 1
ATOM 933 C C . ASP A 1 121 ? -0.501 0.295 -1.887 1.00 84.12 121 ASP A C 1
ATOM 935 O O . ASP A 1 121 ? -1.431 -0.287 -2.439 1.00 84.12 121 ASP A O 1
ATOM 939 N N . ARG A 1 122 ? 0.638 -0.334 -1.561 1.00 86.88 122 ARG A N 1
ATOM 940 C CA . ARG A 1 122 ? 0.902 -1.764 -1.768 1.00 86.88 122 ARG A CA 1
ATOM 941 C C . ARG A 1 122 ? 0.819 -2.529 -0.446 1.00 86.88 122 ARG A C 1
ATOM 943 O O . ARG A 1 122 ? 1.738 -2.438 0.375 1.00 86.88 122 ARG A O 1
ATOM 950 N N . PRO A 1 123 ? -0.255 -3.301 -0.213 1.00 90.62 123 PRO A N 1
ATOM 951 C CA . PRO A 1 123 ? -0.447 -4.011 1.044 1.00 90.62 123 PRO A CA 1
ATOM 952 C C . PRO A 1 123 ? 0.681 -5.005 1.376 1.00 90.62 123 PRO A C 1
ATOM 954 O O . PRO A 1 123 ? 1.065 -5.153 2.535 1.00 90.62 123 PRO A O 1
ATOM 957 N N . GLU A 1 124 ? 1.231 -5.677 0.367 1.00 87.00 124 GLU A N 1
ATOM 958 C CA . GLU A 1 124 ? 2.311 -6.657 0.499 1.00 87.00 124 GLU A CA 1
ATOM 959 C C . GLU A 1 124 ? 3.616 -6.034 1.002 1.00 87.00 124 GLU A C 1
ATOM 961 O O . GLU A 1 124 ? 4.347 -6.659 1.769 1.00 87.00 124 GLU A O 1
ATOM 966 N N . GLU A 1 125 ? 3.906 -4.793 0.610 1.00 87.88 125 GLU A N 1
ATOM 967 C CA . GLU A 1 125 ? 5.093 -4.096 1.097 1.00 87.88 125 GLU A CA 1
ATOM 968 C C . GLU A 1 125 ? 4.961 -3.742 2.583 1.00 87.88 125 GLU A C 1
ATOM 970 O O . GLU A 1 125 ? 5.917 -3.895 3.346 1.00 87.88 125 GLU A O 1
ATOM 975 N N . VAL A 1 126 ? 3.757 -3.349 3.017 1.00 92.31 126 VAL A N 1
ATOM 976 C CA . VAL A 1 126 ? 3.446 -3.136 4.439 1.00 92.31 126 VAL A CA 1
ATOM 977 C C . VAL A 1 126 ? 3.562 -4.437 5.226 1.00 92.31 126 VAL A C 1
ATOM 979 O O . VAL A 1 126 ? 4.122 -4.422 6.320 1.00 92.31 126 VAL A O 1
ATOM 982 N N . ASP A 1 127 ? 3.103 -5.569 4.684 1.00 92.38 127 ASP A N 1
ATOM 983 C CA . ASP A 1 127 ? 3.295 -6.871 5.337 1.00 92.38 127 ASP A CA 1
ATOM 984 C C . ASP A 1 127 ? 4.773 -7.191 5.536 1.00 92.38 127 ASP A C 1
ATOM 986 O O . ASP A 1 127 ? 5.176 -7.543 6.644 1.00 92.38 127 ASP A O 1
ATOM 990 N N . ALA A 1 128 ? 5.582 -7.022 4.487 1.00 87.62 128 ALA A N 1
ATOM 991 C CA . ALA A 1 128 ? 7.012 -7.283 4.549 1.00 87.62 128 ALA A CA 1
ATOM 992 C C . ALA A 1 128 ? 7.710 -6.372 5.575 1.00 87.62 128 ALA A C 1
ATOM 994 O O . ALA A 1 128 ? 8.584 -6.823 6.312 1.00 87.62 128 ALA A O 1
ATOM 995 N N . ALA A 1 129 ? 7.308 -5.104 5.679 1.00 89.56 129 ALA A N 1
ATOM 996 C CA . ALA A 1 129 ? 7.840 -4.195 6.690 1.00 89.56 129 ALA A CA 1
ATOM 997 C C . ALA A 1 129 ? 7.406 -4.548 8.116 1.00 89.56 129 ALA A C 1
ATOM 999 O O . ALA A 1 129 ? 8.217 -4.472 9.040 1.00 89.56 129 ALA A O 1
ATOM 1000 N N . LEU A 1 130 ? 6.156 -4.978 8.303 1.00 91.25 130 LEU A N 1
ATOM 1001 C CA . LEU A 1 130 ? 5.683 -5.506 9.584 1.00 91.25 130 LEU A CA 1
ATOM 1002 C C . LEU A 1 130 ? 6.447 -6.781 9.976 1.00 91.25 130 LEU A C 1
ATOM 1004 O O . LEU A 1 130 ? 6.772 -6.946 11.149 1.00 91.25 130 LEU A O 1
ATOM 1008 N N . ASP A 1 131 ? 6.763 -7.659 9.018 1.00 90.38 131 ASP A N 1
ATOM 1009 C CA . ASP A 1 131 ? 7.575 -8.867 9.235 1.00 90.38 131 ASP A CA 1
ATOM 1010 C C . ASP A 1 131 ? 9.017 -8.531 9.644 1.00 90.38 131 ASP A C 1
ATOM 1012 O O . ASP A 1 131 ? 9.574 -9.176 10.534 1.00 90.38 131 ASP A O 1
ATOM 1016 N N . ARG A 1 132 ? 9.621 -7.509 9.023 1.00 87.25 132 ARG A N 1
ATOM 1017 C CA . ARG A 1 132 ? 10.976 -7.036 9.356 1.00 87.25 132 ARG A CA 1
ATOM 1018 C C . ARG A 1 132 ? 11.038 -6.218 10.649 1.00 87.25 132 ARG A C 1
ATOM 1020 O O . ARG A 1 132 ? 12.130 -6.011 11.173 1.00 87.25 132 ARG A O 1
ATOM 1027 N N . GLY A 1 133 ? 9.895 -5.767 11.167 1.00 88.19 133 GLY A N 1
ATOM 1028 C CA . GLY A 1 133 ? 9.837 -4.860 12.311 1.00 88.19 133 GLY A CA 1
ATOM 1029 C C . GLY A 1 133 ? 10.366 -3.464 11.979 1.00 88.19 133 GLY A C 1
ATOM 1030 O O . GLY A 1 133 ? 11.030 -2.852 12.814 1.00 88.19 133 GLY A O 1
ATOM 1031 N N . GLU A 1 134 ? 10.106 -2.974 10.761 1.00 90.31 134 GLU A N 1
ATOM 1032 C CA . GLU A 1 134 ? 10.552 -1.644 10.338 1.00 90.31 134 GLU A CA 1
ATOM 1033 C C . GLU A 1 134 ? 10.000 -0.560 11.279 1.00 90.31 134 GLU A C 1
ATOM 1035 O O . GLU A 1 134 ? 8.792 -0.551 11.551 1.00 90.31 134 GLU A O 1
ATOM 1040 N N . PRO A 1 135 ? 10.827 0.402 11.736 1.00 88.44 135 PRO A N 1
ATOM 1041 C CA . PRO A 1 135 ? 10.401 1.418 12.700 1.00 88.44 135 PRO A CA 1
ATOM 1042 C C . PRO A 1 135 ? 9.171 2.220 12.258 1.00 88.44 135 PRO A C 1
ATOM 1044 O O . PRO A 1 135 ? 8.348 2.605 13.085 1.00 88.44 135 PRO A O 1
ATOM 1047 N N . LEU A 1 136 ? 9.025 2.453 10.949 1.00 91.19 136 LEU A N 1
ATOM 1048 C CA . LEU A 1 136 ? 7.937 3.244 10.372 1.00 91.19 136 LEU A CA 1
ATOM 1049 C C . LEU A 1 136 ? 6.824 2.398 9.728 1.00 91.19 136 LEU A C 1
ATOM 1051 O O . LEU A 1 136 ? 5.950 2.952 9.059 1.00 91.19 136 LEU A O 1
ATOM 1055 N N . ALA A 1 137 ? 6.776 1.080 9.962 1.00 93.25 137 ALA A N 1
ATOM 1056 C CA . ALA A 1 137 ? 5.724 0.219 9.405 1.00 93.25 137 ALA A CA 1
ATOM 1057 C C . ALA A 1 137 ? 4.303 0.683 9.788 1.00 93.25 137 ALA A C 1
ATOM 1059 O O . ALA A 1 137 ? 3.373 0.590 8.989 1.00 93.25 137 ALA A O 1
ATOM 1060 N N . GLY A 1 138 ? 4.130 1.244 10.992 1.00 95.06 138 GLY A N 1
ATOM 1061 C CA . GLY A 1 138 ? 2.853 1.820 11.422 1.00 95.06 138 GLY A CA 1
ATOM 1062 C C . GLY A 1 138 ? 2.434 3.053 10.611 1.00 95.06 138 GLY A C 1
ATOM 1063 O O . GLY A 1 138 ? 1.259 3.203 10.288 1.00 95.06 138 GLY A O 1
ATOM 1064 N N . VAL A 1 139 ? 3.386 3.904 10.219 1.00 95.06 139 VAL A N 1
ATOM 1065 C CA . VAL A 1 139 ? 3.122 5.064 9.350 1.00 95.06 139 VAL A CA 1
ATOM 1066 C C . VAL A 1 139 ? 2.687 4.593 7.965 1.00 95.06 139 VAL A C 1
ATOM 1068 O O . VAL A 1 139 ? 1.682 5.073 7.448 1.00 95.06 139 VAL A O 1
ATOM 1071 N N . ALA A 1 140 ? 3.383 3.604 7.405 1.00 94.50 140 ALA A N 1
ATOM 1072 C CA . ALA A 1 140 ? 3.021 3.008 6.120 1.00 94.50 140 ALA A CA 1
ATOM 1073 C C . ALA A 1 140 ? 1.629 2.365 6.145 1.00 94.50 140 ALA A C 1
ATOM 1075 O O . ALA A 1 140 ? 0.884 2.453 5.176 1.00 94.50 140 ALA A O 1
ATOM 1076 N N . LEU A 1 141 ? 1.236 1.764 7.273 1.00 97.00 141 LEU A N 1
ATOM 1077 C CA . LEU A 1 141 ? -0.111 1.228 7.460 1.00 97.00 141 LEU A CA 1
ATOM 1078 C C . LEU A 1 141 ? -1.187 2.329 7.450 1.00 97.00 141 LEU A C 1
ATOM 1080 O O . LEU A 1 141 ? -2.286 2.105 6.943 1.00 97.00 141 LEU A O 1
ATOM 1084 N N . ILE A 1 142 ? -0.885 3.519 7.981 1.00 96.50 142 ILE A N 1
ATOM 1085 C CA . ILE A 1 142 ? -1.772 4.686 7.860 1.00 96.50 142 ILE A CA 1
ATOM 1086 C C . ILE A 1 142 ? -1.8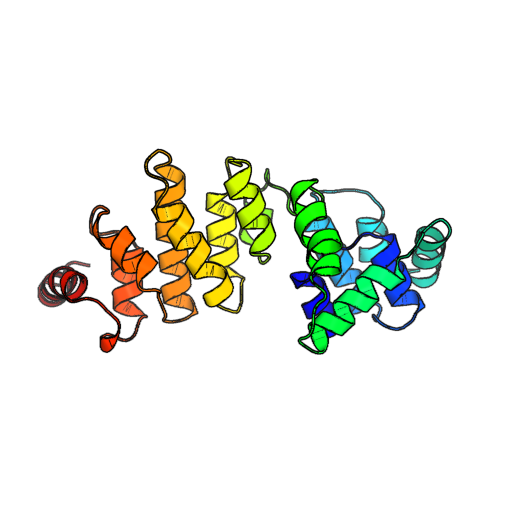30 5.151 6.405 1.00 96.50 142 ILE A C 1
ATOM 1088 O O . ILE A 1 142 ? -2.930 5.377 5.907 1.00 96.50 142 ILE A O 1
ATOM 1092 N N . GLY A 1 143 ? -0.682 5.259 5.729 1.00 94.62 143 GLY A N 1
ATOM 1093 C CA . GLY A 1 143 ? -0.617 5.573 4.300 1.00 94.62 143 GLY A CA 1
ATOM 1094 C C . GLY A 1 143 ? -1.496 4.634 3.483 1.00 94.62 143 GLY A C 1
ATOM 1095 O O . GLY A 1 143 ? -2.418 5.093 2.814 1.00 94.62 143 GLY A O 1
ATOM 1096 N N . LEU A 1 144 ? -1.325 3.324 3.679 1.00 95.44 144 LEU A N 1
ATOM 1097 C CA . LEU A 1 144 ? -2.129 2.280 3.047 1.00 95.44 144 LEU A CA 1
ATOM 1098 C C . LEU A 1 144 ? -3.630 2.473 3.291 1.00 95.44 144 LEU A C 1
ATOM 1100 O O . LEU A 1 144 ? -4.424 2.349 2.367 1.00 95.44 144 LEU A O 1
ATOM 1104 N N . ALA A 1 145 ? -4.036 2.808 4.517 1.00 96.69 145 ALA A N 1
ATOM 1105 C CA . ALA A 1 145 ? -5.439 3.066 4.840 1.00 96.69 145 ALA A CA 1
ATOM 1106 C C . ALA A 1 145 ? -6.014 4.332 4.184 1.00 96.69 145 ALA A C 1
ATOM 1108 O O . ALA A 1 145 ? -7.233 4.467 4.101 1.00 96.69 145 ALA A O 1
ATOM 1109 N N . VAL A 1 146 ? -5.164 5.275 3.774 1.00 94.81 146 VAL A N 1
ATOM 1110 C CA . VAL A 1 146 ? -5.571 6.534 3.137 1.00 94.81 146 VAL A CA 1
ATOM 1111 C C . VAL A 1 146 ? -5.589 6.426 1.611 1.00 94.81 146 VAL A C 1
ATOM 1113 O O . VAL A 1 146 ? -6.391 7.103 0.968 1.00 94.81 146 VAL A O 1
ATOM 1116 N N . THR A 1 147 ? -4.721 5.602 1.031 1.00 90.75 147 THR A N 1
ATOM 1117 C CA . THR A 1 147 ? -4.481 5.535 -0.419 1.00 90.75 147 THR A CA 1
ATOM 1118 C C . THR A 1 147 ? -5.078 4.292 -1.078 1.00 90.75 147 THR A C 1
ATOM 1120 O O . THR A 1 147 ? -5.450 4.361 -2.249 1.00 90.75 147 THR A O 1
ATOM 1123 N N . HIS A 1 148 ? -5.175 3.160 -0.366 1.00 91.50 148 HIS A N 1
ATOM 1124 C CA . HIS A 1 148 ? -5.603 1.902 -0.965 1.00 91.50 148 HIS A CA 1
ATOM 1125 C C . HIS A 1 148 ? -7.111 1.943 -1.259 1.00 91.50 148 HIS A C 1
ATOM 1127 O O . HIS A 1 148 ? -7.909 2.235 -0.365 1.00 91.50 148 HIS A O 1
ATOM 1133 N N . PRO A 1 149 ? -7.547 1.625 -2.490 1.00 89.38 149 PRO A N 1
ATOM 1134 C CA . PRO A 1 149 ? -8.944 1.804 -2.888 1.00 89.38 149 PRO A CA 1
ATOM 1135 C C . PRO A 1 149 ? -9.903 0.808 -2.219 1.00 89.38 149 PRO A C 1
ATOM 1137 O O . PRO A 1 149 ? -11.076 1.125 -2.011 1.00 89.38 149 PRO A O 1
ATOM 1140 N N . ASP A 1 150 ? -9.417 -0.389 -1.881 1.00 91.19 150 ASP A N 1
ATOM 1141 C CA . ASP A 1 150 ? -10.228 -1.471 -1.316 1.00 91.19 150 ASP A CA 1
ATOM 1142 C C . ASP A 1 150 ? -9.899 -1.735 0.168 1.00 91.19 150 ASP A C 1
ATOM 1144 O O . ASP A 1 150 ? -8.775 -2.142 0.483 1.00 91.19 150 ASP A O 1
ATOM 1148 N N . PRO A 1 151 ? -10.860 -1.585 1.100 1.00 95.00 151 PRO A N 1
ATOM 1149 C CA . PRO A 1 151 ? -10.636 -1.870 2.515 1.00 95.00 151 PRO A CA 1
ATOM 1150 C C . PRO A 1 151 ? -10.271 -3.337 2.799 1.00 95.00 151 PRO A C 1
ATOM 1152 O O . PRO A 1 151 ? -9.627 -3.597 3.817 1.00 95.00 151 PRO A O 1
ATOM 1155 N N . ALA A 1 152 ? -10.616 -4.298 1.932 1.00 94.69 152 ALA A N 1
ATOM 1156 C CA . ALA A 1 152 ? -10.229 -5.701 2.119 1.00 94.69 152 ALA A CA 1
ATOM 1157 C C . ALA A 1 152 ? -8.706 -5.916 2.012 1.00 94.69 152 ALA A C 1
ATOM 1159 O O . ALA A 1 152 ? -8.164 -6.834 2.631 1.00 94.69 152 ALA A O 1
ATOM 1160 N N . GLY A 1 153 ? -8.001 -5.034 1.292 1.00 92.56 153 GLY A N 1
ATOM 1161 C CA . GLY A 1 153 ? -6.538 -4.984 1.264 1.00 92.56 153 GLY A CA 1
ATOM 1162 C C . GLY A 1 153 ? -5.917 -4.374 2.527 1.00 92.56 153 GLY A C 1
ATOM 1163 O O . GLY A 1 153 ? -4.745 -4.605 2.804 1.00 92.56 153 GLY A O 1
ATOM 1164 N N . VAL A 1 154 ? -6.677 -3.644 3.346 1.00 96.69 154 VAL A N 1
ATOM 1165 C CA . VAL A 1 154 ? -6.136 -2.878 4.487 1.00 96.69 154 VAL A CA 1
ATOM 1166 C C . VAL A 1 154 ? -6.503 -3.508 5.833 1.00 96.69 154 VAL A C 1
ATOM 1168 O O . VAL A 1 154 ? -5.651 -3.679 6.707 1.00 96.69 154 VAL A O 1
ATOM 1171 N N . LEU A 1 155 ? -7.768 -3.893 6.014 1.00 97.75 155 LEU A N 1
ATOM 1172 C CA . LEU A 1 155 ? -8.319 -4.328 7.301 1.00 97.75 155 LEU A CA 1
ATOM 1173 C C . LEU A 1 155 ? -7.594 -5.529 7.940 1.00 97.75 155 LEU A C 1
ATOM 1175 O O . LEU A 1 155 ? -7.358 -5.478 9.151 1.00 97.75 155 LEU A O 1
ATOM 1179 N N . PRO A 1 156 ? -7.164 -6.573 7.199 1.00 97.44 156 PRO A N 1
ATOM 1180 C CA . PRO A 1 156 ? -6.389 -7.667 7.791 1.00 97.44 156 PRO A CA 1
ATOM 1181 C C . PRO A 1 156 ? -5.063 -7.203 8.411 1.00 97.44 156 PRO A C 1
ATOM 1183 O O . PRO A 1 156 ? -4.632 -7.735 9.435 1.00 97.44 156 PRO A O 1
ATOM 1186 N N . ARG A 1 157 ? -4.437 -6.176 7.827 1.00 97.56 157 ARG A N 1
ATOM 1187 C CA . ARG A 1 157 ? -3.143 -5.624 8.259 1.00 97.56 157 ARG A CA 1
ATOM 1188 C C . ARG A 1 157 ? -3.304 -4.734 9.479 1.00 97.56 157 ARG A C 1
ATOM 1190 O O . ARG A 1 157 ? -2.515 -4.820 10.416 1.00 97.56 157 ARG A O 1
ATOM 1197 N N . ILE A 1 158 ? -4.395 -3.970 9.518 1.00 98.00 158 ILE A N 1
ATOM 1198 C CA . ILE A 1 158 ? -4.824 -3.243 10.715 1.00 98.00 158 ILE A CA 1
ATOM 1199 C C . ILE A 1 158 ? -5.066 -4.215 11.870 1.00 98.00 158 ILE A C 1
ATOM 1201 O O . ILE A 1 158 ? -4.532 -4.003 12.954 1.00 98.00 158 ILE A O 1
ATOM 1205 N N . ALA A 1 159 ? -5.813 -5.302 11.650 1.00 97.81 159 ALA A N 1
ATOM 1206 C CA . ALA A 1 159 ? -6.047 -6.308 12.685 1.00 97.81 159 ALA A CA 1
ATOM 1207 C C . ALA A 1 159 ? -4.729 -6.921 13.184 1.00 97.81 159 ALA A C 1
ATOM 1209 O O . ALA A 1 159 ? -4.503 -7.006 14.389 1.00 97.81 159 ALA A O 1
ATOM 1210 N N . ARG A 1 160 ? -3.824 -7.285 12.269 1.00 97.00 160 ARG A N 1
ATOM 1211 C CA . ARG A 1 160 ? -2.494 -7.794 12.619 1.00 97.00 160 ARG A CA 1
ATOM 1212 C C . ARG A 1 160 ? -1.711 -6.808 13.497 1.00 97.00 160 ARG A C 1
ATOM 1214 O O . ARG A 1 160 ? -1.143 -7.221 14.501 1.00 97.00 160 ARG A O 1
ATOM 1221 N N . ALA A 1 161 ? -1.695 -5.526 13.142 1.00 97.12 161 ALA A N 1
ATOM 1222 C CA . ALA A 1 161 ? -0.970 -4.496 13.883 1.00 97.12 161 ALA A CA 1
ATOM 1223 C C . ALA A 1 161 ? -1.622 -4.150 15.237 1.00 97.12 161 ALA A C 1
ATOM 1225 O O . ALA A 1 161 ? -0.915 -3.905 16.210 1.00 97.12 161 ALA A O 1
ATOM 1226 N N . LEU A 1 162 ? -2.956 -4.194 15.338 1.00 97.19 162 LEU A N 1
ATOM 1227 C CA . LEU A 1 162 ? -3.677 -4.045 16.610 1.00 97.19 162 LEU A CA 1
ATOM 1228 C C . LEU A 1 162 ? -3.374 -5.182 17.597 1.00 97.19 162 LEU A C 1
ATOM 1230 O O . LEU A 1 162 ? -3.436 -4.965 18.803 1.00 97.19 162 LEU A O 1
ATOM 1234 N N . ALA A 1 163 ? -3.051 -6.377 17.098 1.00 96.50 163 ALA A N 1
ATOM 1235 C CA . ALA A 1 163 ? -2.705 -7.538 17.916 1.00 96.50 163 ALA A CA 1
ATOM 1236 C C . ALA A 1 163 ? -1.248 -7.532 18.430 1.00 96.50 163 ALA A C 1
ATOM 1238 O O . ALA A 1 163 ? -0.845 -8.464 19.124 1.00 96.50 163 ALA A O 1
ATOM 1239 N N . ALA A 1 164 ? -0.439 -6.521 18.092 1.00 94.62 164 ALA A N 1
ATOM 1240 C CA . ALA A 1 164 ? 0.962 -6.437 18.499 1.00 94.62 164 ALA A CA 1
ATOM 1241 C C . ALA A 1 164 ? 1.108 -5.920 19.946 1.00 94.62 164 ALA A C 1
ATOM 1243 O O . ALA A 1 164 ? 1.398 -4.746 20.173 1.00 94.62 164 ALA A O 1
ATOM 1244 N N . GLU A 1 165 ? 0.912 -6.804 20.929 1.00 87.69 165 GLU A N 1
ATOM 1245 C CA . GLU A 1 165 ? 0.898 -6.468 22.367 1.00 87.69 165 GLU A CA 1
ATOM 1246 C C . GLU A 1 165 ? 2.174 -5.750 22.852 1.00 87.69 165 GLU A C 1
ATOM 1248 O O . GLU A 1 165 ? 2.095 -4.824 23.661 1.00 87.69 165 GLU A O 1
ATOM 1253 N N . ASP A 1 166 ? 3.336 -6.110 22.302 1.00 89.81 166 ASP A N 1
ATOM 1254 C CA . ASP A 1 166 ? 4.641 -5.553 22.686 1.00 89.81 166 ASP A CA 1
ATOM 1255 C C . ASP A 1 166 ? 5.041 -4.289 21.893 1.00 89.81 166 ASP A C 1
ATOM 1257 O O . ASP A 1 166 ? 6.163 -3.796 22.026 1.00 89.81 166 ASP A O 1
ATOM 1261 N N . ALA A 1 167 ? 4.143 -3.742 21.063 1.00 93.94 167 ALA A N 1
ATOM 1262 C CA . ALA A 1 167 ? 4.423 -2.606 20.182 1.00 93.94 167 ALA A CA 1
ATOM 1263 C C . ALA A 1 167 ? 3.347 -1.502 20.303 1.00 93.94 167 ALA A C 1
ATOM 1265 O O . ALA A 1 167 ? 2.555 -1.293 19.380 1.00 93.94 167 ALA A O 1
ATOM 1266 N N . PRO A 1 168 ? 3.308 -0.740 21.416 1.00 93.94 168 PRO A N 1
ATOM 1267 C CA . PRO A 1 168 ? 2.246 0.238 21.680 1.00 93.94 168 PRO A CA 1
ATOM 1268 C C . PRO A 1 168 ? 2.145 1.347 20.623 1.00 93.94 168 PRO A C 1
ATOM 1270 O O . PRO A 1 168 ? 1.050 1.825 20.330 1.00 93.94 168 PRO A O 1
ATOM 1273 N N . GLU A 1 169 ? 3.266 1.746 20.020 1.00 95.19 169 GLU A N 1
ATOM 1274 C CA . GLU A 1 169 ? 3.283 2.720 18.924 1.00 95.19 169 GLU A CA 1
ATOM 1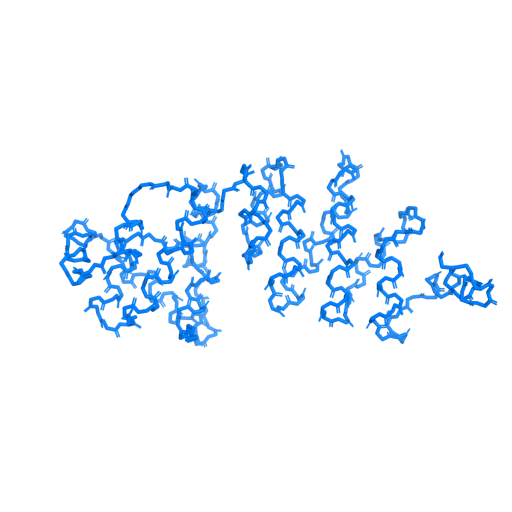275 C C . GLU A 1 169 ? 2.660 2.153 17.639 1.00 95.19 169 GLU A C 1
ATOM 1277 O O . GLU A 1 169 ? 1.875 2.830 16.974 1.00 95.19 169 GLU A O 1
ATOM 1282 N N . LEU A 1 170 ? 2.924 0.883 17.320 1.00 96.50 170 LEU A N 1
ATOM 1283 C CA . LEU A 1 170 ? 2.293 0.205 16.189 1.00 96.50 170 LEU A CA 1
ATOM 1284 C C . LEU A 1 170 ? 0.779 0.062 16.403 1.00 96.50 170 LEU A C 1
ATOM 1286 O O . LEU A 1 170 ? 0.005 0.355 15.494 1.00 96.50 170 LEU A O 1
ATOM 1290 N N . VAL A 1 171 ? 0.347 -0.303 17.615 1.00 96.75 171 VAL A N 1
ATOM 1291 C CA . VAL A 1 171 ? -1.079 -0.370 17.987 1.00 96.75 171 VAL A CA 1
ATOM 1292 C C . VAL A 1 171 ? -1.749 1.003 17.867 1.00 96.75 171 VAL A C 1
ATOM 1294 O O . VAL A 1 171 ? -2.883 1.110 17.383 1.00 96.75 171 VAL A O 1
ATOM 1297 N N . HIS A 1 172 ? -1.052 2.074 18.262 1.00 96.31 172 HIS A N 1
ATOM 1298 C CA . HIS A 1 172 ? -1.535 3.440 18.079 1.00 96.31 172 HIS A CA 1
ATOM 1299 C C . HIS A 1 172 ? -1.745 3.766 16.595 1.00 96.31 172 HIS A C 1
ATOM 1301 O O . HIS A 1 172 ? -2.843 4.175 16.210 1.00 96.31 172 HIS A O 1
ATOM 1307 N N . HIS A 1 173 ? -0.743 3.519 15.748 1.00 97.19 173 HIS A N 1
ATOM 1308 C CA . HIS A 1 173 ? -0.856 3.747 14.308 1.00 97.19 173 HIS A CA 1
ATOM 1309 C C . HIS A 1 173 ? -1.953 2.894 13.659 1.00 97.19 173 HIS A C 1
ATOM 1311 O O . HIS A 1 173 ? -2.723 3.404 12.849 1.00 97.19 173 HIS A O 1
ATOM 1317 N N . ALA A 1 174 ? -2.106 1.633 14.067 1.00 97.69 174 ALA A N 1
ATOM 1318 C CA . ALA A 1 174 ? -3.181 0.766 13.593 1.00 97.69 174 ALA A CA 1
ATOM 1319 C C . ALA A 1 174 ? -4.571 1.301 13.977 1.00 97.69 174 ALA A C 1
ATOM 1321 O O . ALA A 1 174 ? -5.509 1.242 13.183 1.00 97.69 174 ALA A O 1
ATOM 1322 N N . THR A 1 175 ? -4.703 1.894 15.166 1.00 97.81 175 THR A N 1
ATOM 1323 C CA . THR A 1 175 ? -5.939 2.563 15.596 1.00 97.81 175 THR A CA 1
ATOM 1324 C C . THR A 1 175 ? -6.245 3.779 14.717 1.00 97.81 175 THR A C 1
ATOM 1326 O O . THR A 1 175 ? -7.389 3.979 14.313 1.00 97.81 175 THR A O 1
ATOM 1329 N N . VAL A 1 176 ? -5.232 4.577 14.370 1.00 97.81 176 VAL A N 1
ATOM 1330 C CA . VAL A 1 176 ? -5.381 5.715 13.447 1.00 97.81 176 VAL A CA 1
ATOM 1331 C C . VAL A 1 176 ? -5.754 5.237 12.037 1.00 97.81 176 VAL A C 1
ATOM 1333 O O . VAL A 1 176 ? -6.710 5.746 11.450 1.00 97.81 176 VAL A O 1
ATOM 1336 N N . ALA A 1 177 ? -5.078 4.211 11.519 1.00 98.00 177 ALA A N 1
ATOM 1337 C CA . ALA A 1 177 ? -5.377 3.597 10.226 1.00 98.00 177 ALA A CA 1
ATOM 1338 C C . ALA A 1 177 ? -6.817 3.052 10.164 1.00 98.00 177 ALA A C 1
ATOM 1340 O O . ALA A 1 177 ? -7.519 3.242 9.168 1.00 98.00 177 ALA A O 1
ATOM 1341 N N . LEU A 1 178 ? -7.307 2.446 11.252 1.00 98.31 178 LEU A N 1
ATOM 1342 C CA . LEU A 1 178 ? -8.695 1.995 11.369 1.00 98.31 178 LEU A CA 1
ATOM 1343 C C . LEU A 1 178 ? -9.691 3.155 11.276 1.00 98.31 178 LEU A C 1
ATOM 1345 O O . LEU A 1 178 ? -10.720 3.036 10.613 1.00 98.31 178 LEU A O 1
ATOM 1349 N N . ALA A 1 179 ? -9.374 4.282 11.911 1.00 97.94 179 ALA A N 1
ATOM 1350 C CA . ALA A 1 179 ? -10.190 5.488 11.871 1.00 97.94 179 ALA A CA 1
ATOM 1351 C C . ALA A 1 179 ? -10.288 6.053 10.437 1.00 97.94 179 ALA A C 1
ATOM 1353 O O . ALA A 1 179 ? -11.383 6.343 9.946 1.00 97.94 179 ALA A O 1
ATOM 1354 N N . HIS A 1 180 ? -9.160 6.105 9.716 1.00 98.06 180 HIS A N 1
ATOM 1355 C CA . HIS A 1 180 ? -9.126 6.474 8.297 1.00 98.06 180 HIS A CA 1
ATOM 1356 C C . HIS A 1 180 ? -9.923 5.508 7.420 1.00 98.06 180 HIS A C 1
ATOM 1358 O O . HIS A 1 180 ? -10.762 5.956 6.638 1.00 98.06 180 HIS A O 1
ATOM 1364 N N . THR A 1 181 ? -9.738 4.201 7.609 1.00 97.88 181 THR A N 1
ATOM 1365 C CA . THR A 1 181 ? -10.464 3.172 6.851 1.00 97.88 181 THR A CA 1
ATOM 1366 C C . THR A 1 181 ? -11.977 3.305 7.054 1.00 97.88 181 THR A C 1
ATOM 1368 O O . THR A 1 181 ? -12.746 3.283 6.093 1.00 97.88 181 THR A O 1
ATOM 1371 N N . ALA A 1 182 ? -12.416 3.520 8.299 1.00 97.69 182 ALA A N 1
ATOM 1372 C CA . ALA A 1 182 ? -13.819 3.751 8.625 1.00 97.69 182 ALA A CA 1
ATOM 1373 C C . ALA A 1 182 ? -14.366 5.008 7.936 1.00 97.69 182 ALA A C 1
ATOM 1375 O O . ALA A 1 182 ? -15.455 4.969 7.366 1.00 97.69 182 ALA A O 1
ATOM 1376 N N . ARG A 1 183 ? -13.610 6.113 7.956 1.00 97.44 183 ARG A N 1
ATOM 1377 C CA . ARG A 1 183 ? -14.002 7.381 7.329 1.00 97.44 183 ARG A CA 1
ATOM 1378 C C . ARG A 1 183 ? -14.114 7.280 5.809 1.00 97.44 183 ARG A C 1
ATOM 1380 O O . ARG A 1 183 ? -15.059 7.822 5.243 1.00 97.44 183 ARG A O 1
ATOM 1387 N N . LEU A 1 184 ? -13.148 6.631 5.164 1.00 97.06 184 LEU A N 1
ATOM 1388 C CA . LEU A 1 184 ? -13.039 6.583 3.704 1.00 97.06 184 LEU A CA 1
ATOM 1389 C C . LEU A 1 184 ? -13.946 5.518 3.088 1.00 97.06 184 LEU A C 1
ATOM 1391 O O . LEU A 1 184 ? -14.593 5.779 2.076 1.00 97.06 184 LEU A O 1
ATOM 1395 N N . HIS A 1 185 ? -14.048 4.348 3.718 1.00 96.75 185 HIS A N 1
ATOM 1396 C CA . HIS A 1 185 ? -14.758 3.203 3.145 1.00 96.75 185 HIS A CA 1
ATOM 1397 C C . HIS A 1 185 ? -16.061 2.857 3.876 1.00 96.75 185 HIS A C 1
ATOM 1399 O O . HIS A 1 185 ? -16.815 2.001 3.415 1.00 96.75 185 HIS A O 1
ATOM 1405 N N . GLY A 1 186 ? -16.352 3.486 5.022 1.00 97.38 186 GLY A N 1
ATOM 1406 C CA . GLY A 1 186 ? -17.588 3.245 5.775 1.00 97.38 186 GLY A CA 1
ATOM 1407 C C . GLY A 1 186 ? -17.730 1.805 6.278 1.00 97.38 186 GLY A C 1
ATOM 1408 O O . GLY A 1 186 ? -18.848 1.329 6.487 1.00 97.38 186 GLY A O 1
ATOM 1409 N N . THR A 1 187 ? -16.617 1.087 6.444 1.00 97.31 187 THR A N 1
ATOM 1410 C CA . THR A 1 187 ? -16.606 -0.332 6.810 1.00 97.31 187 THR A CA 1
ATOM 1411 C C . THR A 1 187 ? -15.543 -0.649 7.855 1.00 97.31 187 THR A C 1
ATOM 1413 O O . THR A 1 187 ? -14.635 0.140 8.111 1.00 97.31 187 THR A O 1
ATOM 1416 N N . VAL A 1 188 ? -15.692 -1.812 8.481 1.00 97.00 188 VAL A N 1
ATOM 1417 C CA . VAL A 1 188 ? -14.762 -2.381 9.452 1.00 97.00 188 VAL A CA 1
ATOM 1418 C C . VAL A 1 188 ? -14.965 -3.890 9.524 1.00 97.00 188 VAL A C 1
ATOM 1420 O O . VAL A 1 188 ? -16.098 -4.370 9.449 1.00 97.00 188 VAL A O 1
ATOM 1423 N N . ASP A 1 189 ? -13.879 -4.624 9.749 1.00 95.12 189 ASP A N 1
ATOM 1424 C CA . ASP A 1 189 ? -13.939 -6.062 9.977 1.00 95.12 189 ASP A CA 1
ATOM 1425 C C . ASP A 1 189 ? -14.111 -6.414 11.452 1.00 95.12 189 ASP A C 1
ATOM 1427 O O . ASP A 1 189 ? -13.627 -5.738 12.365 1.00 95.12 189 ASP A O 1
ATOM 1431 N N . ARG A 1 190 ? -14.767 -7.552 11.690 1.00 95.44 190 ARG A N 1
ATOM 1432 C CA . ARG A 1 190 ? -15.029 -8.062 13.039 1.00 95.44 190 ARG A CA 1
ATOM 1433 C C . ARG A 1 190 ? -13.750 -8.264 13.854 1.00 95.44 190 ARG A C 1
ATOM 1435 O O . ARG A 1 190 ? -13.750 -7.931 15.031 1.00 95.44 190 ARG A O 1
ATOM 1442 N N . ALA A 1 191 ? -12.673 -8.743 13.23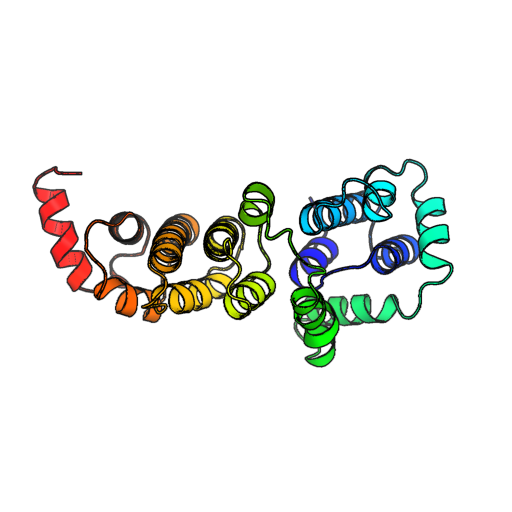2 1.00 97.00 191 ALA A N 1
ATOM 1443 C CA . ALA A 1 191 ? -11.386 -8.920 13.904 1.00 97.00 191 ALA A CA 1
ATOM 1444 C C . ALA A 1 191 ? -10.843 -7.591 14.460 1.00 97.00 191 ALA A C 1
ATOM 1446 O O . ALA A 1 191 ? -10.415 -7.537 15.610 1.00 97.00 191 ALA A O 1
ATOM 1447 N N . CYS A 1 192 ? -10.944 -6.503 13.686 1.00 97.44 192 CYS A N 1
ATOM 1448 C CA . CYS A 1 192 ? -10.558 -5.168 14.146 1.00 97.44 192 CYS A CA 1
ATOM 1449 C C . CYS A 1 192 ? -11.433 -4.701 15.314 1.00 97.44 192 CYS A C 1
ATOM 1451 O O . CYS A 1 192 ? -10.913 -4.125 16.258 1.00 97.44 192 CYS A O 1
ATOM 1453 N N . LEU A 1 193 ? -12.747 -4.950 15.279 1.00 96.94 193 LEU A N 1
ATOM 1454 C CA . LEU A 1 193 ? -13.653 -4.580 16.375 1.00 96.94 193 LEU A CA 1
ATOM 1455 C C . LEU A 1 193 ? -13.380 -5.363 17.662 1.00 96.94 193 LEU A C 1
ATOM 1457 O O . LEU A 1 193 ? -13.461 -4.787 18.746 1.00 96.94 193 LEU A O 1
ATOM 1461 N N . ASP A 1 194 ? -13.098 -6.659 17.541 1.00 96.12 194 ASP A N 1
ATOM 1462 C CA . ASP A 1 194 ? -12.810 -7.526 18.681 1.00 96.12 194 ASP A CA 1
ATOM 1463 C C . ASP A 1 194 ? -11.484 -7.115 19.341 1.00 96.12 194 ASP A C 1
ATOM 1465 O O . ASP A 1 194 ? -11.464 -6.919 20.550 1.00 96.12 194 ASP A O 1
ATOM 1469 N N . LEU A 1 195 ? -10.431 -6.855 18.556 1.00 97.00 195 LEU A N 1
ATOM 1470 C CA . LEU A 1 195 ? -9.154 -6.336 19.068 1.00 97.00 195 LEU A CA 1
ATOM 1471 C C . LEU A 1 195 ? -9.285 -4.920 19.626 1.00 97.00 195 LEU A C 1
ATOM 1473 O O . LEU A 1 195 ? -8.797 -4.624 20.715 1.00 97.00 195 LEU A O 1
ATOM 1477 N N . LEU A 1 196 ? -9.988 -4.041 18.901 1.00 95.94 196 LEU A N 1
ATOM 1478 C CA . LEU A 1 196 ? -10.200 -2.673 19.342 1.00 95.94 196 LEU A CA 1
ATOM 1479 C C . LEU A 1 196 ? -10.857 -2.683 20.708 1.00 95.94 196 LEU A C 1
ATOM 1481 O O . LEU A 1 196 ? -10.423 -1.892 21.525 1.00 95.94 196 LEU A O 1
ATOM 1485 N N . ARG A 1 197 ? -11.855 -3.541 20.973 1.00 95.12 197 ARG A N 1
ATOM 1486 C CA . ARG A 1 197 ? -12.612 -3.609 22.239 1.00 95.12 197 ARG A CA 1
ATOM 1487 C C . ARG A 1 197 ? -11.729 -3.664 23.487 1.00 95.12 197 ARG A C 1
ATOM 1489 O O . ARG A 1 197 ? -12.115 -3.082 24.503 1.00 95.12 197 ARG A O 1
ATOM 1496 N N . ASP A 1 198 ? -10.583 -4.326 23.401 1.00 93.44 198 ASP A N 1
ATOM 1497 C CA . ASP A 1 198 ? -9.682 -4.532 24.536 1.00 93.44 198 ASP A CA 1
ATOM 1498 C C . ASP A 1 198 ? -8.739 -3.336 24.767 1.00 93.44 198 ASP A C 1
ATOM 1500 O O . ASP A 1 198 ? -8.116 -3.220 25.823 1.00 93.44 198 ASP A O 1
ATOM 1504 N N . LEU A 1 199 ? -8.704 -2.378 23.834 1.00 92.56 199 LEU A N 1
ATOM 1505 C CA . LEU A 1 199 ? -7.960 -1.127 23.969 1.00 92.56 199 LEU A CA 1
ATOM 1506 C C . LEU A 1 199 ? -8.715 -0.073 24.807 1.00 92.56 199 LEU A C 1
ATOM 1508 O O . LEU A 1 199 ? -9.952 -0.109 24.920 1.00 92.56 199 LEU A O 1
ATOM 1512 N N . PRO A 1 200 ? -8.004 0.923 25.376 1.00 90.25 200 PRO A N 1
ATOM 1513 C CA . PRO A 1 200 ? -8.633 2.062 26.037 1.00 90.25 200 PRO A CA 1
ATOM 1514 C C . PRO A 1 200 ? -9.646 2.782 25.133 1.00 90.25 200 PRO A C 1
ATOM 1516 O O . PRO A 1 200 ? -9.403 2.999 23.947 1.00 90.25 200 PRO A O 1
ATOM 1519 N N . ARG A 1 201 ? -10.794 3.163 25.708 1.00 90.88 201 ARG A N 1
ATOM 1520 C CA . ARG A 1 201 ? -11.844 3.915 25.000 1.00 90.88 201 ARG A CA 1
ATOM 1521 C C . ARG A 1 201 ? -11.464 5.376 24.776 1.00 90.88 201 ARG A C 1
ATOM 1523 O O . ARG A 1 201 ? -10.721 5.956 25.565 1.00 90.88 201 ARG A O 1
ATOM 1530 N N . GLY A 1 202 ? -12.110 5.991 23.788 1.00 85.88 202 GLY A N 1
ATOM 1531 C CA . GLY A 1 202 ? -11.956 7.409 23.454 1.00 85.88 202 GLY A CA 1
ATOM 1532 C C . GLY A 1 202 ? -10.864 7.655 22.425 1.00 85.88 202 GLY A C 1
ATOM 1533 O O . GLY A 1 202 ? -10.307 8.748 22.367 1.00 85.88 202 GLY A O 1
ATOM 1534 N N . SER A 1 203 ? -10.533 6.628 21.644 1.00 89.50 203 SER A N 1
ATOM 1535 C CA . SER A 1 203 ? -9.649 6.772 20.498 1.00 89.50 203 SER A CA 1
ATOM 1536 C C . SER A 1 203 ? -10.393 7.408 19.322 1.00 89.50 203 SER A C 1
ATOM 1538 O O . SER A 1 203 ? -11.618 7.337 19.224 1.00 89.50 203 SER A O 1
ATOM 1540 N N . GLN A 1 204 ? -9.644 7.976 18.378 1.00 90.75 204 GLN A N 1
ATOM 1541 C CA . GLN A 1 204 ? -10.214 8.501 17.134 1.00 90.75 204 GLN A CA 1
ATOM 1542 C C . GLN A 1 204 ? -10.988 7.425 16.350 1.00 90.75 204 GLN A C 1
ATOM 1544 O O . GLN A 1 204 ? -11.998 7.731 15.718 1.00 90.75 204 GLN A O 1
ATOM 1549 N N . ALA A 1 205 ? -10.567 6.158 16.443 1.00 94.75 205 ALA A N 1
ATOM 1550 C CA . ALA A 1 205 ? -11.281 5.041 15.835 1.00 94.75 205 ALA A CA 1
ATOM 1551 C C . ALA A 1 205 ? -12.691 4.867 16.414 1.00 94.75 205 ALA A C 1
ATOM 1553 O O . ALA A 1 205 ? -13.616 4.612 15.652 1.00 94.75 205 ALA A O 1
ATOM 1554 N N . ASP A 1 206 ? -12.892 5.038 17.727 1.00 94.69 206 ASP A N 1
ATOM 1555 C CA . ASP A 1 206 ? -14.225 4.924 18.338 1.00 94.69 206 ASP A CA 1
ATOM 1556 C C . ASP A 1 206 ? -15.211 5.937 17.749 1.00 94.69 206 ASP A C 1
ATOM 1558 O O . ASP A 1 206 ? -16.385 5.617 17.525 1.00 94.69 206 ASP A O 1
ATOM 1562 N N . ASP A 1 207 ? -14.741 7.164 17.526 1.00 94.00 207 ASP A N 1
ATOM 1563 C CA . ASP A 1 207 ? -15.549 8.263 17.006 1.00 94.00 207 ASP A CA 1
ATOM 1564 C C . ASP A 1 207 ? -15.799 8.114 15.500 1.00 94.00 207 ASP A C 1
ATOM 1566 O O . ASP A 1 207 ? -16.943 8.243 15.055 1.00 94.00 207 ASP A O 1
ATOM 1570 N N . ASP A 1 208 ? -14.772 7.771 14.718 1.00 97.06 208 ASP A N 1
ATOM 1571 C CA . ASP A 1 208 ? -14.905 7.585 13.270 1.00 97.06 208 ASP A CA 1
ATOM 1572 C C . ASP A 1 208 ? -15.738 6.340 12.927 1.00 97.06 208 ASP A C 1
ATOM 1574 O O . ASP A 1 208 ? -16.629 6.409 12.078 1.00 97.06 208 ASP A O 1
ATOM 1578 N N . LEU A 1 209 ? -15.541 5.217 13.627 1.00 97.25 209 LEU A N 1
ATOM 1579 C CA . LEU A 1 209 ? -16.389 4.033 13.456 1.00 97.25 209 LEU A CA 1
ATOM 1580 C C . LEU A 1 209 ? -17.854 4.376 13.720 1.00 97.25 209 LEU A C 1
ATOM 1582 O O . LEU A 1 209 ? -18.733 3.990 12.952 1.00 97.25 209 LEU A O 1
ATOM 1586 N N . TRP A 1 210 ? -18.129 5.137 14.780 1.00 95.75 210 TRP A N 1
ATOM 1587 C CA . TRP A 1 210 ? -19.487 5.560 15.100 1.00 95.75 210 TRP A CA 1
ATOM 1588 C C . TRP A 1 210 ? -20.092 6.513 14.061 1.00 95.75 210 TRP A C 1
ATOM 1590 O O . TRP A 1 210 ? -21.291 6.437 13.772 1.00 95.75 210 TRP A O 1
ATOM 1600 N N . ALA A 1 211 ? -19.286 7.432 13.530 1.00 96.06 211 ALA A N 1
ATOM 1601 C CA . ALA A 1 211 ? -19.738 8.444 12.587 1.00 96.06 211 ALA A CA 1
ATOM 1602 C C . ALA A 1 211 ? -19.979 7.882 11.179 1.00 96.06 211 ALA A C 1
ATOM 1604 O O . ALA A 1 211 ? -20.954 8.280 10.536 1.00 96.06 211 ALA A O 1
ATOM 1605 N N . PHE A 1 212 ? -19.123 6.968 10.712 1.00 97.38 212 PHE A N 1
ATOM 1606 C CA . PHE A 1 212 ? -19.055 6.589 9.298 1.00 97.38 212 PHE A CA 1
ATOM 1607 C C . PHE A 1 212 ? -19.500 5.153 8.999 1.00 97.38 212 PHE A C 1
ATOM 1609 O O . PHE A 1 212 ? -20.033 4.901 7.918 1.00 97.38 212 PHE A O 1
ATOM 1616 N N . VAL A 1 213 ? -19.364 4.210 9.936 1.00 97.44 213 VAL A N 1
ATOM 1617 C CA . VAL A 1 213 ? -19.806 2.827 9.698 1.00 97.44 213 VAL A CA 1
ATOM 1618 C C . VAL A 1 213 ? -21.315 2.705 9.939 1.00 97.44 213 VAL A C 1
ATOM 1620 O O . VAL A 1 213 ? -21.839 3.212 10.939 1.00 97.44 213 VAL A O 1
ATOM 1623 N N . PRO A 1 214 ? -22.065 1.988 9.076 1.00 95.88 214 PRO A N 1
ATOM 1624 C CA . PRO A 1 214 ? -23.475 1.730 9.311 1.00 95.88 214 PRO A CA 1
ATOM 1625 C C . PRO A 1 214 ? -23.723 1.117 10.691 1.00 95.88 214 PRO A C 1
ATOM 1627 O O . PRO A 1 214 ? -23.263 0.024 11.002 1.00 95.88 214 PRO A O 1
ATOM 1630 N N . ARG A 1 215 ? -24.552 1.791 11.490 1.00 93.19 215 ARG A N 1
ATOM 1631 C CA . ARG A 1 215 ? -24.912 1.434 12.876 1.00 93.19 215 ARG A CA 1
ATOM 1632 C C . ARG A 1 215 ? -25.249 -0.044 13.115 1.00 93.19 215 ARG A C 1
ATOM 1634 O O . ARG A 1 215 ? -24.936 -0.578 14.173 1.00 93.19 215 ARG A O 1
ATOM 1641 N N . ARG A 1 216 ? -25.869 -0.711 12.137 1.00 92.69 216 ARG A N 1
ATOM 1642 C CA . ARG A 1 216 ? -26.219 -2.146 12.189 1.00 92.69 216 ARG A CA 1
ATOM 1643 C C . ARG A 1 216 ? -25.007 -3.090 12.197 1.00 92.69 216 ARG A C 1
ATOM 1645 O O . ARG A 1 216 ? -25.158 -4.241 12.579 1.00 92.69 216 ARG A O 1
ATOM 1652 N N . HIS A 1 217 ? -23.842 -2.620 11.752 1.00 93.06 217 HIS A N 1
ATOM 1653 C CA . HIS A 1 217 ? -22.582 -3.365 11.766 1.00 93.06 217 HIS A CA 1
ATOM 1654 C C . HIS A 1 217 ? -21.750 -3.062 13.021 1.00 93.06 217 HIS A C 1
ATOM 1656 O O . HIS A 1 217 ? -20.739 -3.717 13.256 1.00 93.06 217 HIS A O 1
ATOM 1662 N N . LEU A 1 218 ? -22.169 -2.090 13.843 1.00 96.06 218 LEU A N 1
ATOM 1663 C CA . LEU A 1 218 ? -21.447 -1.715 15.052 1.00 96.06 218 LEU A CA 1
ATOM 1664 C C . LEU A 1 218 ? -21.872 -2.573 16.250 1.00 96.06 218 LEU A C 1
ATOM 1666 O O . LEU A 1 218 ? -23.071 -2.763 16.485 1.00 96.06 218 LEU A O 1
ATOM 1670 N N . PRO A 1 219 ? -20.912 -3.048 17.058 1.00 95.75 219 PRO A N 1
ATOM 1671 C CA . PRO A 1 219 ? -21.195 -3.906 18.194 1.00 95.75 219 PRO A CA 1
ATOM 1672 C C . PRO A 1 219 ? -21.786 -3.110 19.360 1.00 95.75 219 PRO A C 1
ATOM 1674 O O . PRO A 1 219 ? -21.438 -1.954 19.602 1.00 95.75 219 PRO A O 1
ATOM 1677 N N . TRP A 1 220 ? -22.639 -3.757 20.154 1.00 94.62 220 TRP A N 1
ATOM 1678 C CA . TRP A 1 220 ? -23.353 -3.126 21.273 1.00 94.62 220 TRP A CA 1
ATOM 1679 C C . TRP A 1 220 ? -22.460 -2.419 22.298 1.00 94.62 220 TRP A C 1
ATOM 1681 O O . TRP A 1 220 ? -22.897 -1.449 22.917 1.00 94.62 220 TRP A O 1
ATOM 1691 N N . TRP A 1 221 ? -21.225 -2.880 22.507 1.00 94.44 221 TRP A N 1
ATOM 1692 C CA . TRP A 1 221 ? -20.310 -2.222 23.440 1.00 94.44 221 TRP A CA 1
ATOM 1693 C C . TRP A 1 221 ? -19.958 -0.797 22.980 1.00 94.44 221 TRP A C 1
ATOM 1695 O O . TRP A 1 221 ? -19.891 0.102 23.819 1.00 94.44 221 TRP A O 1
ATOM 1705 N N . LEU A 1 222 ? -19.842 -0.559 21.668 1.00 93.88 222 LEU A N 1
ATOM 1706 C CA . LEU A 1 222 ? -19.538 0.763 21.114 1.00 93.88 222 LEU A CA 1
ATOM 1707 C C . LEU A 1 222 ? -20.750 1.692 21.236 1.00 93.88 222 LEU A C 1
ATOM 1709 O O . LEU A 1 222 ? -20.616 2.852 21.616 1.00 93.88 222 LEU A O 1
ATOM 1713 N N . TRP A 1 223 ? -21.957 1.154 21.036 1.00 93.44 223 TRP A N 1
ATOM 1714 C CA . TRP A 1 223 ? -23.204 1.877 21.303 1.00 93.44 223 TRP A CA 1
ATOM 1715 C C . TRP A 1 223 ? -23.307 2.343 22.754 1.00 93.44 223 TRP A C 1
ATOM 1717 O O . TRP A 1 223 ? -23.656 3.494 23.013 1.00 93.44 223 TRP A O 1
ATOM 1727 N N . ARG A 1 224 ? -22.987 1.461 23.709 1.00 91.69 224 ARG A N 1
ATOM 1728 C CA . ARG A 1 224 ? -23.014 1.793 25.141 1.00 91.69 224 ARG A CA 1
ATOM 1729 C C . ARG A 1 224 ? -22.026 2.900 25.496 1.00 91.69 224 ARG A C 1
ATOM 1731 O O . ARG A 1 224 ? -22.317 3.682 26.395 1.00 91.69 224 ARG A O 1
ATOM 1738 N N . TYR A 1 225 ? -20.894 2.959 24.802 1.00 89.81 225 TYR A N 1
ATOM 1739 C CA . TYR A 1 225 ? -19.894 4.001 24.992 1.00 89.81 225 TYR A CA 1
ATOM 1740 C C . TYR A 1 225 ? -20.320 5.345 24.373 1.00 89.81 225 TYR A C 1
ATOM 1742 O O . TYR A 1 225 ? -20.229 6.379 25.035 1.00 89.81 225 TYR A O 1
ATOM 1750 N N . GLN A 1 226 ? -20.845 5.340 23.141 1.00 89.25 226 GLN A N 1
ATOM 1751 C CA . GLN A 1 226 ? -21.100 6.571 22.380 1.00 89.25 226 GLN A CA 1
ATOM 1752 C C . GLN A 1 226 ? -22.452 7.238 22.665 1.00 89.25 226 GLN A C 1
ATOM 1754 O O . GLN A 1 226 ? -22.547 8.468 22.666 1.00 89.25 226 GLN A O 1
ATOM 1759 N N . LEU A 1 227 ? -23.512 6.472 22.953 1.00 87.69 227 LEU A N 1
ATOM 1760 C CA . LEU A 1 227 ? -24.845 7.043 23.197 1.00 87.69 227 LEU A CA 1
ATOM 1761 C C . LEU A 1 227 ? -24.863 8.094 24.327 1.00 87.69 227 LEU A C 1
ATOM 1763 O O . LEU A 1 227 ? -25.410 9.178 24.108 1.00 87.69 227 LEU A O 1
ATOM 1767 N N . PRO A 1 228 ? -24.252 7.857 25.506 1.00 87.31 228 PRO A N 1
ATOM 1768 C CA . PRO A 1 228 ? -24.216 8.866 26.563 1.00 87.31 228 PRO A CA 1
ATOM 1769 C C . PRO A 1 228 ? -23.453 10.135 26.160 1.00 87.31 228 PRO A C 1
ATOM 1771 O O . PRO A 1 228 ? -23.851 11.233 26.551 1.00 87.31 228 PRO A O 1
ATOM 1774 N N . ARG A 1 229 ? -22.383 10.012 25.363 1.00 83.94 229 ARG A N 1
ATOM 1775 C CA . ARG A 1 229 ? -21.552 11.145 24.911 1.00 83.94 229 ARG A CA 1
ATOM 1776 C C . ARG A 1 229 ? -22.354 12.105 24.027 1.00 83.94 229 ARG A C 1
ATOM 1778 O O . ARG A 1 229 ? -22.335 13.315 24.239 1.00 83.94 229 ARG A O 1
ATOM 1785 N N . ILE A 1 230 ? -23.168 11.555 23.128 1.00 78.56 230 ILE A N 1
ATOM 1786 C CA . ILE A 1 230 ? -24.038 12.330 22.229 1.00 78.56 230 ILE A CA 1
ATOM 1787 C C . ILE A 1 230 ? -25.154 13.033 23.000 1.00 78.56 230 ILE A C 1
ATOM 1789 O O . ILE A 1 230 ? -25.409 14.214 22.777 1.00 78.56 230 ILE A O 1
ATOM 1793 N N . LEU A 1 231 ? -25.801 12.325 23.929 1.00 78.75 231 LEU A N 1
ATOM 1794 C CA . LEU A 1 231 ? -26.917 12.871 24.707 1.00 78.75 231 LEU A CA 1
ATOM 1795 C C . LEU A 1 231 ? -26.481 13.960 25.698 1.00 78.75 231 LEU A C 1
ATOM 1797 O O . LEU A 1 231 ? -27.290 14.803 26.074 1.00 78.75 231 LEU A O 1
ATOM 1801 N N . THR A 1 232 ? -25.214 13.956 26.116 1.00 77.31 232 THR A N 1
ATOM 1802 C CA . THR A 1 232 ? -24.661 14.934 27.068 1.00 77.31 232 THR A CA 1
ATOM 1803 C C . THR A 1 232 ? -23.916 16.092 26.401 1.00 77.31 232 THR A C 1
ATOM 1805 O O . THR A 1 232 ? -23.436 16.981 27.102 1.00 77.31 232 THR A O 1
ATOM 1808 N N . GLY A 1 233 ? -23.816 16.111 25.066 1.00 62.03 233 GLY A N 1
ATOM 1809 C CA . GLY A 1 233 ? -23.151 17.181 24.316 1.00 62.03 233 GLY A CA 1
ATOM 1810 C C . GLY A 1 233 ? -21.635 17.269 24.527 1.00 62.03 233 GLY A C 1
ATOM 1811 O O . GLY A 1 233 ? -21.029 18.258 24.120 1.00 62.03 233 GLY A O 1
ATOM 1812 N N . ARG A 1 234 ? -21.005 16.262 25.149 1.00 57.66 234 ARG A N 1
ATOM 1813 C CA . ARG A 1 234 ? -19.544 16.178 25.265 1.00 57.66 234 ARG A CA 1
ATOM 1814 C C . ARG A 1 234 ? -19.000 15.517 24.000 1.00 57.66 234 ARG A C 1
ATOM 1816 O O . ARG A 1 234 ? -19.106 14.300 23.861 1.00 57.66 234 ARG A O 1
ATOM 1823 N N . ARG A 1 235 ? -18.478 16.335 23.083 1.00 52.91 235 ARG A N 1
ATOM 1824 C CA . ARG A 1 235 ? -17.574 15.868 22.025 1.00 52.91 235 ARG A CA 1
ATOM 1825 C C . ARG A 1 235 ? -16.194 15.694 22.642 1.00 52.91 235 ARG A C 1
ATOM 1827 O O . ARG A 1 235 ? -15.724 16.692 23.230 1.00 52.91 235 ARG A O 1
#

Radius of gyration: 20.58 Å; chains: 1; bounding box: 48×35×54 Å

Sequence (235 aa):
MPSELADTARYAAALEPAELAWAYLDGRLDAEDTQWLAFLRRCDLDTVAGAFTVLEHSERLDEDCRELTADAHGPDRVWTYLDDCLTGRPSAEGRREFLLDRAAAGLGMDWSSTSALMGTDRPEEVDAALDRGEPLAGVALIGLAVTHPDPAGVLPRIARALAAEDAPELVHHATVALAHTARLHGTVDRACLDLLRDLPRGSQADDDLWAFVPRRHLPWWLWRYQLPRILTGRR

Secondary structure (DSSP, 8-state):
---HHHHHHHHH----HHHHHHHHHTTSS-HHHHHHHHHHHHHHHT-SSSHHHHHHT-SSHHHHHHHHHTT---HHHHHHHHHHHHTT---HHHHIIIIIIHHHTT-S--TT-HHHHHT---HHHHHHHHHHT-TTHHHHHHHHHHH-S-GGGTHHHHHHHHT-TT-HHHHHHHHHHHHHHHHHHS---HHHHHHHHHSPS--HHHHHHHHHS-GGGS-HHHHHHHHHHHHTT--

Foldseek 3Di:
DADPLLVLCLAQFLDDLLLLLVCCVVVVGDLVSSLVSLVLLCQFQVDPDDSSVCSNPPPCSNVSSCVSNVPDDDSVLLVVQSVCVVVVRHDPVSSCPGPQVCLLVSSGGDLVDLVSLLCQQHLNNLVSCVVVVRVCSLSNLLSNLQHHPDCVSRQVSLLVQLPCPVCVVSVLSSLNSLLSNCQRVLDHDPSNLVSVVVDDPDGSNLVSNVVRHPPVPDDVVSVVVVVVCVVVVPD